Protein AF-A0A3B9IUZ6-F1 (afdb_monomer_lite)

Secondary structure (DSSP, 8-state):
-HHHHHHHHHHHHHHHHTT-----GGGEEEETTEEEE--GGGTTPPPP--TTTTTSSS--HHHHTS-S--EEEEGGGEEEE-SSS-PPPPP-EEEEEEEESTTSTT-EEEEEEEE---TT--EETTEE--SGGGHHHHHHHHHHHHHHHHHTHHHHTSTTSTT--TT-------S-HHHHHHHHHHH-

Structure (mmCIF, N/CA/C/O backbone):
data_AF-A0A3B9IUZ6-F1
#
_entry.id   AF-A0A3B9IUZ6-F1
#
loop_
_atom_site.group_PDB
_atom_site.id
_atom_site.type_symbol
_atom_site.label_atom_id
_atom_site.label_alt_id
_atom_site.label_comp_id
_atom_site.label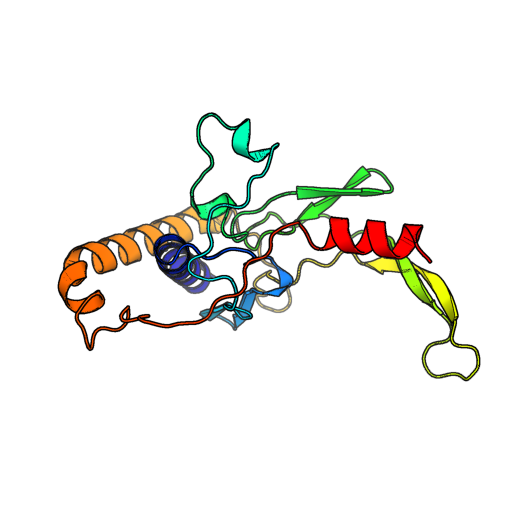_asym_id
_atom_site.label_entity_id
_atom_site.label_seq_id
_atom_site.pdbx_PDB_ins_code
_atom_site.Cartn_x
_atom_site.Cartn_y
_atom_site.Cartn_z
_atom_site.occupancy
_atom_site.B_iso_or_equiv
_atom_site.auth_seq_id
_atom_site.auth_comp_id
_atom_site.auth_asym_id
_atom_site.auth_atom_id
_atom_site.pdbx_PDB_model_num
ATOM 1 N N . MET A 1 1 ? -12.213 6.717 -11.821 1.00 88.44 1 MET A N 1
ATOM 2 C CA . MET A 1 1 ? -10.931 7.151 -11.228 1.00 88.44 1 MET A CA 1
ATOM 3 C C . MET A 1 1 ? -11.108 7.811 -9.876 1.00 88.44 1 MET A C 1
ATOM 5 O O . MET A 1 1 ? -10.533 7.305 -8.927 1.00 88.44 1 MET A O 1
ATOM 9 N N . GLU A 1 2 ? -11.932 8.850 -9.741 1.00 92.75 2 GLU A N 1
ATOM 10 C CA . GLU A 1 2 ? -12.200 9.483 -8.436 1.00 92.75 2 GLU A CA 1
ATOM 11 C C . GLU A 1 2 ? -12.615 8.481 -7.349 1.00 92.75 2 GLU A C 1
ATOM 13 O O . GLU A 1 2 ? -11.978 8.384 -6.306 1.00 92.75 2 GLU A O 1
ATOM 18 N N . ALA A 1 3 ? -13.618 7.642 -7.640 1.00 93.25 3 ALA A N 1
ATOM 19 C CA . ALA A 1 3 ? -14.094 6.622 -6.707 1.00 93.25 3 ALA A CA 1
ATOM 20 C C . ALA A 1 3 ? -13.014 5.598 -6.312 1.00 93.25 3 ALA A C 1
ATOM 22 O O . ALA A 1 3 ? -13.012 5.138 -5.174 1.00 93.25 3 ALA A O 1
ATOM 23 N N . PHE A 1 4 ? -12.105 5.251 -7.233 1.00 92.12 4 PHE A N 1
ATOM 24 C CA . PHE A 1 4 ? -10.977 4.362 -6.944 1.00 92.12 4 PHE A CA 1
ATOM 25 C C . PHE A 1 4 ? -10.039 5.006 -5.923 1.00 92.12 4 PHE A C 1
ATOM 27 O O . PHE A 1 4 ? -9.788 4.420 -4.877 1.00 92.12 4 PHE A O 1
ATOM 34 N N . HIS A 1 5 ? -9.592 6.237 -6.187 1.00 92.19 5 HIS A N 1
ATOM 35 C CA . HIS A 1 5 ? -8.658 6.951 -5.315 1.00 92.19 5 HIS A CA 1
ATOM 36 C C . HIS A 1 5 ? -9.274 7.285 -3.959 1.00 92.19 5 HIS A C 1
ATOM 38 O O . HIS A 1 5 ? -8.611 7.125 -2.941 1.00 92.19 5 HIS A O 1
ATOM 44 N N . ARG A 1 6 ? -10.565 7.632 -3.918 1.00 95.69 6 ARG A N 1
ATOM 45 C CA . ARG A 1 6 ? -11.288 7.824 -2.658 1.00 95.69 6 ARG A CA 1
ATOM 46 C C . ARG A 1 6 ? -11.374 6.542 -1.833 1.00 95.69 6 ARG A C 1
ATOM 48 O O . ARG A 1 6 ? -11.149 6.562 -0.629 1.00 95.69 6 ARG A O 1
ATOM 55 N N . ARG A 1 7 ? -11.650 5.397 -2.463 1.00 95.31 7 ARG A N 1
ATOM 56 C CA . ARG A 1 7 ? -11.618 4.100 -1.764 1.00 95.31 7 ARG A CA 1
ATOM 57 C C . ARG A 1 7 ? -10.207 3.708 -1.341 1.00 95.31 7 ARG A C 1
ATOM 59 O O . ARG A 1 7 ? -10.056 3.092 -0.296 1.00 95.31 7 ARG A O 1
ATOM 66 N N . LEU A 1 8 ? -9.195 4.079 -2.121 1.00 92.19 8 LEU A N 1
ATOM 67 C CA . LEU A 1 8 ? -7.795 3.806 -1.807 1.00 92.19 8 LEU A CA 1
ATOM 68 C C . LEU A 1 8 ? -7.333 4.635 -0.611 1.00 92.19 8 LEU A C 1
ATOM 70 O O . LEU A 1 8 ? -6.660 4.098 0.256 1.00 92.19 8 LEU A O 1
ATOM 74 N N . GLY A 1 9 ? -7.778 5.888 -0.507 1.00 93.31 9 GLY A N 1
ATOM 75 C CA . GLY A 1 9 ? -7.617 6.703 0.694 1.00 93.31 9 GLY A CA 1
ATOM 76 C C . GLY A 1 9 ? -8.239 6.056 1.928 1.00 93.31 9 GLY A C 1
ATOM 77 O O . GLY A 1 9 ? -7.582 5.916 2.955 1.00 93.31 9 GLY A O 1
ATOM 78 N N . GLY A 1 10 ? -9.479 5.574 1.811 1.00 95.44 10 GLY A N 1
ATOM 79 C CA . GLY A 1 10 ? -10.134 4.873 2.917 1.00 95.44 10 GLY A CA 1
ATOM 80 C C . GLY A 1 10 ? -9.434 3.566 3.308 1.00 95.44 10 GLY A C 1
ATOM 81 O O . GLY A 1 10 ? -9.316 3.252 4.488 1.00 95.44 10 GLY A O 1
ATOM 82 N N . LEU A 1 11 ? -8.914 2.820 2.330 1.00 93.81 11 LEU A N 1
ATOM 83 C CA . LEU A 1 11 ? -8.095 1.636 2.585 1.00 93.81 11 LEU A CA 1
ATOM 84 C C . LEU A 1 11 ? -6.761 2.003 3.251 1.00 93.81 11 LEU A C 1
ATOM 86 O O . LEU A 1 11 ? -6.340 1.311 4.171 1.00 93.81 11 LEU A O 1
ATOM 90 N N . ALA A 1 12 ? -6.130 3.103 2.833 1.00 91.81 12 ALA A N 1
ATOM 91 C CA . ALA A 1 12 ? -4.902 3.616 3.433 1.00 91.81 12 ALA A CA 1
ATOM 92 C C . ALA A 1 12 ? -5.092 3.922 4.923 1.00 91.81 12 ALA A C 1
ATOM 94 O O . ALA A 1 12 ? -4.273 3.499 5.726 1.00 91.81 12 ALA A O 1
ATOM 95 N N . ALA A 1 13 ? -6.201 4.570 5.287 1.00 93.00 13 ALA A N 1
ATOM 96 C CA . ALA A 1 13 ? -6.574 4.847 6.675 1.00 93.00 13 ALA A CA 1
ATOM 97 C C . ALA A 1 13 ? -6.686 3.565 7.524 1.00 93.00 13 ALA A C 1
ATOM 99 O O . ALA A 1 13 ? -6.177 3.494 8.640 1.00 93.00 1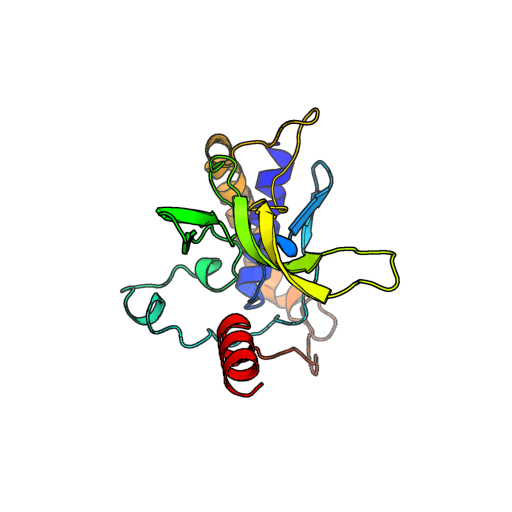3 ALA A O 1
ATOM 100 N N . VAL A 1 14 ? -7.315 2.516 6.982 1.00 92.88 14 VAL A N 1
ATOM 101 C CA . VAL A 1 14 ? -7.426 1.218 7.671 1.00 92.88 14 VAL A CA 1
ATOM 102 C C . VAL A 1 14 ? -6.060 0.543 7.815 1.00 92.88 14 VAL A C 1
ATOM 104 O O . VAL A 1 14 ? -5.745 0.025 8.882 1.00 92.88 14 VAL A O 1
ATOM 107 N N . LEU A 1 15 ? -5.240 0.544 6.763 1.00 91.44 15 LEU A N 1
ATOM 108 C CA . LEU A 1 15 ? -3.900 -0.051 6.793 1.00 91.44 15 LEU A CA 1
ATOM 109 C C . LEU A 1 15 ? -2.967 0.681 7.763 1.00 91.44 15 LEU A C 1
ATOM 111 O O . LEU A 1 15 ? -2.198 0.027 8.465 1.00 91.44 15 LEU A O 1
ATOM 115 N N . ASP A 1 16 ? -3.071 2.007 7.833 1.00 88.12 16 ASP A N 1
ATOM 116 C CA . ASP A 1 16 ? -2.351 2.840 8.797 1.00 88.12 16 ASP A CA 1
ATOM 117 C C . ASP A 1 16 ? -2.742 2.483 10.234 1.00 88.12 16 ASP A C 1
ATOM 119 O O . ASP A 1 16 ? -1.884 2.158 11.054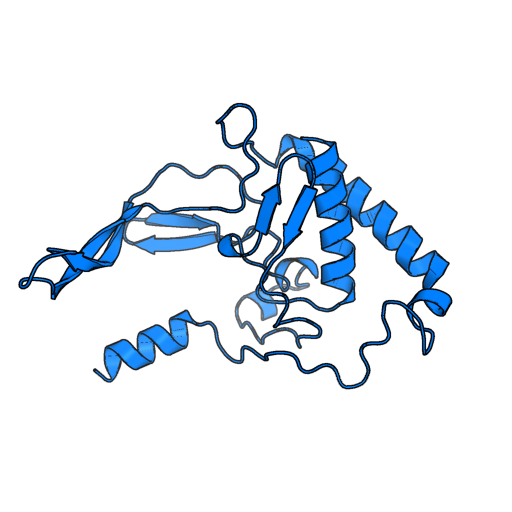 1.00 88.12 16 ASP A O 1
ATOM 123 N N . LEU A 1 17 ? -4.051 2.422 10.515 1.00 89.69 17 LEU A N 1
ATOM 124 C CA . LEU A 1 17 ? -4.579 2.026 11.823 1.00 89.69 17 LEU A CA 1
ATOM 125 C C . LEU A 1 17 ? -4.076 0.642 12.259 1.00 89.69 17 LEU A C 1
ATOM 127 O O . LEU A 1 17 ? -3.775 0.429 13.433 1.00 89.69 17 LEU A O 1
ATOM 131 N N . LEU A 1 18 ? -4.007 -0.306 11.323 1.00 90.25 18 LEU A N 1
ATOM 132 C CA . LEU A 1 18 ? -3.559 -1.673 11.584 1.00 90.25 18 LEU A CA 1
ATOM 133 C C . LEU A 1 18 ? -2.032 -1.815 11.617 1.00 90.25 18 LEU A C 1
ATOM 135 O O . LEU A 1 18 ? -1.547 -2.923 11.839 1.00 90.25 18 LEU A O 1
ATOM 139 N N . GLY A 1 19 ? -1.266 -0.744 11.387 1.00 87.81 19 GLY A N 1
ATOM 140 C CA . GLY A 1 19 ? 0.193 -0.810 11.313 1.00 87.81 19 GLY A CA 1
ATOM 141 C C . GLY A 1 19 ? 0.673 -1.775 10.227 1.00 87.81 19 GLY A C 1
ATOM 142 O O . GLY A 1 19 ? 1.564 -2.591 10.469 1.00 87.81 19 GLY A O 1
ATOM 143 N N . ALA A 1 20 ? 0.026 -1.753 9.060 1.00 89.00 20 ALA A N 1
ATOM 144 C CA . ALA A 1 20 ? 0.452 -2.541 7.913 1.00 89.00 20 ALA A CA 1
ATOM 145 C C . ALA A 1 20 ? 1.867 -2.140 7.489 1.00 89.00 20 ALA A C 1
ATOM 147 O O . ALA A 1 20 ? 2.201 -0.960 7.490 1.00 89.00 20 ALA A O 1
ATOM 148 N N . ASN A 1 21 ? 2.668 -3.113 7.070 1.00 86.12 21 ASN A N 1
ATOM 149 C CA . ASN A 1 21 ? 3.947 -2.907 6.398 1.00 86.12 21 ASN A CA 1
ATOM 150 C C . ASN A 1 21 ? 3.992 -3.766 5.126 1.00 86.12 21 ASN A C 1
ATOM 152 O O . ASN A 1 21 ? 3.195 -4.689 4.976 1.00 86.12 21 ASN A O 1
ATOM 156 N N . ASP A 1 22 ? 4.949 -3.493 4.239 1.00 85.06 22 ASP A N 1
ATOM 157 C CA . ASP A 1 22 ? 5.194 -4.289 3.020 1.00 85.06 22 ASP A CA 1
ATOM 158 C C . ASP A 1 22 ? 4.036 -4.274 1.992 1.00 85.06 22 ASP A C 1
ATOM 160 O O . ASP A 1 22 ? 3.894 -5.163 1.156 1.00 85.06 22 ASP A O 1
ATOM 164 N N . VAL A 1 23 ? 3.210 -3.220 1.999 1.00 86.75 23 VAL A N 1
ATOM 165 C CA . VAL A 1 23 ? 2.140 -2.982 1.012 1.00 86.75 23 VAL A CA 1
ATOM 166 C C . VAL A 1 23 ? 2.707 -2.230 -0.198 1.00 86.75 23 VAL A C 1
ATOM 168 O O . VAL A 1 23 ? 2.348 -1.088 -0.479 1.00 86.75 23 VAL A O 1
ATOM 171 N N . HIS A 1 24 ? 3.668 -2.849 -0.885 1.00 84.00 24 HIS A N 1
ATOM 172 C CA . HIS A 1 24 ? 4.321 -2.290 -2.074 1.00 84.00 24 HIS A CA 1
ATOM 173 C C . HIS A 1 24 ? 3.491 -2.493 -3.352 1.00 84.00 24 HIS A C 1
ATOM 175 O O . HIS A 1 24 ? 2.470 -3.181 -3.339 1.00 84.00 24 HIS A O 1
ATOM 181 N N . SER A 1 25 ? 3.934 -1.922 -4.476 1.00 81.62 25 SER A N 1
ATOM 182 C CA . SER A 1 25 ? 3.143 -1.884 -5.713 1.00 81.62 25 SER A CA 1
ATOM 183 C C . SER A 1 25 ? 2.688 -3.259 -6.227 1.00 81.62 25 SER A C 1
ATOM 185 O O . SER A 1 25 ? 1.564 -3.394 -6.705 1.00 81.62 25 SER A O 1
ATOM 187 N N . ASP A 1 26 ? 3.488 -4.307 -6.041 1.00 83.06 26 ASP A N 1
ATOM 188 C CA . ASP A 1 26 ? 3.109 -5.676 -6.436 1.00 83.06 26 ASP A CA 1
ATOM 189 C C . ASP A 1 26 ? 1.912 -6.244 -5.630 1.00 83.06 26 ASP A C 1
ATOM 191 O O . ASP A 1 26 ? 1.261 -7.188 -6.077 1.00 83.06 26 ASP A O 1
ATOM 195 N N . ASN A 1 27 ? 1.574 -5.636 -4.485 1.00 88.94 27 ASN A N 1
ATOM 196 C CA . ASN A 1 27 ? 0.521 -6.082 -3.569 1.00 88.94 27 ASN A CA 1
ATOM 197 C C . ASN A 1 27 ? -0.791 -5.289 -3.707 1.00 88.94 27 ASN A C 1
ATOM 199 O O . ASN A 1 27 ? -1.765 -5.604 -3.022 1.00 88.94 27 ASN A O 1
ATOM 203 N N . LEU A 1 28 ? -0.863 -4.288 -4.594 1.00 88.00 28 LEU A N 1
ATOM 204 C CA . LEU A 1 28 ? -2.097 -3.552 -4.881 1.00 88.00 28 LEU A CA 1
ATOM 205 C C . LEU A 1 28 ? -2.648 -3.924 -6.259 1.00 88.00 28 LEU A C 1
ATOM 207 O O . LEU A 1 28 ? -2.032 -3.678 -7.290 1.00 88.00 28 LEU A O 1
ATOM 211 N N . ILE A 1 29 ? -3.878 -4.426 -6.278 1.00 87.62 29 ILE A N 1
ATOM 212 C CA . ILE A 1 29 ? -4.636 -4.712 -7.492 1.00 87.62 29 ILE A CA 1
ATOM 213 C C . ILE A 1 29 ? -5.644 -3.588 -7.724 1.00 87.62 29 ILE A C 1
ATOM 215 O O . ILE A 1 29 ? -6.549 -3.347 -6.917 1.00 87.62 29 ILE A O 1
ATOM 219 N N . ALA A 1 30 ? -5.536 -2.932 -8.877 1.00 86.69 30 ALA A N 1
ATOM 220 C CA . ALA A 1 30 ? -6.513 -1.949 -9.317 1.00 86.69 30 ALA A CA 1
ATOM 221 C C . ALA A 1 30 ? -7.717 -2.610 -10.021 1.00 86.69 30 ALA A C 1
ATOM 223 O O . ALA A 1 30 ? -7.789 -2.680 -11.248 1.00 86.69 30 ALA A O 1
ATOM 224 N N . ALA A 1 31 ? -8.695 -3.095 -9.246 1.00 87.00 31 ALA A N 1
ATOM 225 C CA . ALA A 1 31 ? -9.890 -3.772 -9.758 1.00 87.00 31 ALA A CA 1
ATOM 226 C C . ALA A 1 31 ? -11.024 -2.777 -10.080 1.00 87.00 31 ALA A C 1
ATOM 228 O O . ALA A 1 31 ? -12.013 -2.629 -9.352 1.00 87.00 31 ALA A O 1
ATOM 229 N N . GLY A 1 32 ? -10.880 -2.057 -11.195 1.00 86.00 32 GLY A N 1
ATOM 230 C CA . GLY A 1 32 ? -11.837 -1.037 -11.619 1.00 86.00 32 GLY A CA 1
ATOM 231 C C . GLY A 1 32 ? -11.918 0.100 -10.600 1.00 86.00 32 GLY A C 1
ATOM 232 O O . GLY A 1 32 ? -10.949 0.814 -10.371 1.00 86.00 32 GLY A O 1
ATOM 233 N N . ALA A 1 33 ? -13.080 0.286 -9.972 1.00 88.62 33 ALA A N 1
ATOM 234 C CA . ALA A 1 33 ? -13.234 1.291 -8.922 1.00 88.62 33 ALA A CA 1
ATOM 235 C C . ALA A 1 33 ? -12.863 0.777 -7.517 1.00 88.62 33 ALA A C 1
ATOM 237 O O . ALA A 1 33 ? -13.020 1.534 -6.563 1.00 88.62 33 ALA A O 1
ATOM 238 N N . ALA A 1 34 ? -12.448 -0.481 -7.355 1.00 89.88 34 ALA A N 1
ATOM 239 C CA . ALA A 1 34 ? -12.105 -1.077 -6.066 1.00 89.88 34 ALA A CA 1
ATOM 240 C C . ALA A 1 34 ? -10.588 -1.340 -5.977 1.00 89.88 34 ALA A C 1
ATOM 242 O O . ALA A 1 34 ? -10.080 -2.178 -6.721 1.00 89.88 34 ALA A O 1
ATOM 243 N N . PRO A 1 35 ? -9.850 -0.646 -5.095 1.00 90.81 35 PRO A N 1
ATOM 244 C CA . PRO A 1 35 ? -8.492 -1.043 -4.747 1.00 90.81 35 PRO A CA 1
ATOM 245 C C . PRO A 1 35 ? -8.535 -2.292 -3.868 1.00 90.81 35 PRO A C 1
ATOM 247 O O . PRO A 1 35 ? -9.286 -2.340 -2.893 1.00 90.81 35 PRO A O 1
ATOM 250 N N . VAL A 1 36 ? -7.737 -3.296 -4.215 1.00 91.19 36 VAL A N 1
ATOM 251 C CA . VAL A 1 36 ? -7.637 -4.547 -3.460 1.00 91.19 36 VAL A CA 1
ATOM 252 C C . VAL A 1 36 ? -6.183 -4.762 -3.084 1.00 91.19 36 VAL A C 1
ATOM 254 O O . VAL A 1 36 ? -5.348 -4.944 -3.964 1.00 91.19 36 VAL A O 1
ATOM 257 N N . VAL A 1 37 ? -5.887 -4.744 -1.787 1.00 91.06 37 VAL A N 1
ATOM 258 C CA . VAL A 1 37 ? -4.566 -5.123 -1.283 1.00 91.06 37 VAL A CA 1
ATOM 259 C C . VAL A 1 37 ? -4.555 -6.616 -0.991 1.00 91.06 37 VAL A C 1
ATOM 261 O O . VAL A 1 37 ? -5.468 -7.141 -0.350 1.00 91.06 37 VAL A O 1
ATOM 264 N N . VAL A 1 38 ? -3.528 -7.288 -1.492 1.00 91.81 38 VAL A N 1
ATOM 265 C CA . VAL A 1 38 ? -3.223 -8.690 -1.206 1.00 91.81 38 VAL A CA 1
ATOM 266 C C . VAL A 1 38 ? -2.009 -8.774 -0.283 1.00 91.81 38 VAL A C 1
ATOM 268 O O . VAL A 1 38 ? -1.371 -7.766 -0.001 1.00 91.81 38 VAL A O 1
ATOM 271 N N . ASP A 1 39 ? -1.710 -9.978 0.200 1.00 91.88 39 ASP A N 1
ATOM 272 C CA . ASP A 1 39 ? -0.527 -10.242 1.028 1.00 91.88 39 ASP A CA 1
ATOM 273 C C . ASP A 1 39 ? -0.477 -9.427 2.341 1.00 91.88 39 ASP A C 1
ATOM 275 O O . ASP A 1 39 ? 0.512 -8.802 2.712 1.00 91.88 39 ASP A O 1
ATOM 279 N N . LEU A 1 40 ? -1.592 -9.439 3.081 1.00 92.06 40 LEU A N 1
ATOM 280 C CA . LEU A 1 40 ? -1.751 -8.758 4.376 1.00 92.06 40 LEU A CA 1
ATOM 281 C C . LEU A 1 40 ? -1.104 -9.521 5.548 1.00 92.06 40 LEU A C 1
ATOM 283 O O . LEU A 1 40 ? -1.567 -9.450 6.686 1.00 92.06 40 LEU A O 1
ATOM 287 N N . GLU A 1 41 ? -0.048 -10.290 5.295 1.00 92.38 41 GLU A N 1
ATOM 288 C CA . GLU A 1 41 ? 0.627 -11.056 6.347 1.00 92.38 41 GLU A CA 1
ATOM 289 C C . GLU A 1 41 ? 1.486 -10.173 7.265 1.00 92.38 41 GLU A C 1
ATOM 291 O O . GLU A 1 41 ? 1.762 -10.564 8.397 1.00 92.38 41 GLU A O 1
ATOM 296 N N . CYS A 1 42 ? 1.835 -8.962 6.825 1.00 91.06 42 CYS A N 1
ATOM 297 C CA . CYS A 1 42 ? 2.651 -7.983 7.552 1.00 91.06 42 CYS A CA 1
ATOM 298 C C . CYS A 1 42 ? 1.823 -6.904 8.294 1.00 91.06 42 CYS A C 1
ATOM 300 O O . CYS A 1 42 ? 2.283 -5.772 8.461 1.00 91.06 42 CYS A O 1
ATOM 302 N N . LEU A 1 43 ? 0.599 -7.228 8.732 1.00 91.38 43 LEU A N 1
ATOM 303 C CA . LEU A 1 43 ? -0.207 -6.373 9.621 1.00 91.38 43 LEU A CA 1
ATOM 304 C C . LEU A 1 43 ? 0.343 -6.344 11.057 1.00 91.38 43 LEU A C 1
ATOM 306 O O . LEU A 1 43 ? 1.068 -7.248 11.475 1.00 91.38 43 LEU A O 1
ATOM 310 N N . PHE A 1 44 ? -0.024 -5.309 11.821 1.00 88.25 44 PHE A N 1
ATOM 311 C CA . PHE A 1 44 ? 0.433 -5.059 13.199 1.00 88.25 44 PHE A CA 1
ATOM 312 C C . PHE A 1 44 ? 1.956 -5.025 13.327 1.00 88.25 44 PHE A C 1
ATOM 314 O O . PHE A 1 44 ? 2.529 -5.367 14.367 1.00 88.25 44 PHE A O 1
ATOM 321 N N . GLY A 1 45 ? 2.627 -4.655 12.240 1.00 76.62 45 GLY A N 1
ATOM 322 C CA . GLY A 1 45 ? 4.066 -4.659 12.184 1.00 76.62 45 GLY A CA 1
ATOM 323 C C . GLY A 1 45 ? 4.631 -3.523 13.024 1.00 76.62 45 GLY A C 1
ATOM 324 O O . GLY A 1 45 ? 4.142 -2.395 13.020 1.00 76.62 45 GLY A O 1
ATOM 325 N N . LEU A 1 46 ? 5.718 -3.814 13.732 1.00 67.00 46 LEU A N 1
ATOM 326 C CA . LEU A 1 46 ? 6.545 -2.759 14.299 1.00 67.00 46 LEU A CA 1
ATOM 327 C C . LEU A 1 46 ? 7.160 -1.954 13.146 1.00 67.00 46 LEU A C 1
ATOM 329 O O . LEU A 1 46 ? 7.538 -2.567 12.141 1.00 67.00 46 LEU A O 1
ATOM 333 N N . PRO A 1 47 ? 7.307 -0.625 13.275 1.00 62.16 47 PRO A N 1
ATOM 334 C CA . PRO A 1 47 ? 8.050 0.160 12.301 1.00 62.16 47 PRO A CA 1
ATOM 335 C C . PRO A 1 47 ? 9.421 -0.486 12.092 1.00 62.16 47 PRO A C 1
ATOM 337 O O . PRO A 1 47 ? 10.181 -0.669 13.048 1.00 62.16 47 PRO A O 1
ATOM 340 N N . ALA A 1 48 ? 9.722 -0.894 10.859 1.00 57.69 48 ALA A N 1
ATOM 341 C CA . ALA A 1 48 ? 11.037 -1.429 10.549 1.00 57.69 48 ALA A CA 1
ATOM 342 C C . ALA A 1 48 ? 12.071 -0.328 10.814 1.00 57.69 48 ALA A C 1
ATOM 344 O O . ALA A 1 48 ? 11.935 0.782 10.296 1.00 57.69 48 ALA A O 1
ATOM 345 N N . ALA A 1 49 ? 13.102 -0.628 11.609 1.00 55.34 49 ALA A N 1
ATOM 346 C CA . ALA A 1 49 ? 14.213 0.293 11.812 1.00 55.34 49 ALA A CA 1
ATOM 347 C C . ALA A 1 49 ? 14.861 0.569 10.449 1.00 55.34 49 ALA A C 1
ATOM 349 O O . ALA A 1 49 ? 15.508 -0.300 9.858 1.00 55.34 49 ALA A O 1
ATOM 350 N N . SER A 1 50 ? 14.642 1.768 9.923 1.00 59.84 50 SER A N 1
ATOM 351 C CA . SER A 1 50 ? 15.179 2.193 8.642 1.00 59.84 50 SER A CA 1
ATOM 352 C C . SER A 1 50 ? 16.071 3.388 8.912 1.00 59.84 50 SER A C 1
ATOM 354 O O . SER A 1 50 ? 15.559 4.488 9.088 1.00 59.84 50 SER A O 1
ATOM 356 N N . PRO A 1 51 ? 17.405 3.234 8.846 1.00 59.25 51 PRO A N 1
ATOM 357 C CA . PRO A 1 51 ? 18.330 4.345 9.059 1.00 59.25 51 PRO A CA 1
ATOM 358 C C . PRO A 1 51 ? 18.103 5.536 8.115 1.00 59.25 51 PRO A C 1
ATOM 360 O O . PRO A 1 51 ? 18.648 6.612 8.343 1.00 59.25 51 PRO A O 1
ATOM 363 N N . ALA A 1 52 ? 17.368 5.336 7.014 1.00 60.09 52 ALA A N 1
ATOM 364 C CA . ALA A 1 52 ? 16.948 6.393 6.103 1.00 60.09 52 ALA A CA 1
ATOM 365 C C . ALA A 1 52 ? 15.681 7.119 6.588 1.00 60.09 52 ALA A C 1
ATOM 367 O O . ALA A 1 52 ? 15.627 8.341 6.482 1.00 60.09 52 ALA A O 1
ATOM 368 N N . LEU A 1 53 ? 14.699 6.395 7.137 1.00 61.72 53 LEU A N 1
ATOM 369 C CA . LEU A 1 53 ? 13.487 6.983 7.721 1.00 61.72 53 LEU A CA 1
ATOM 370 C C . LEU A 1 53 ? 13.766 7.594 9.103 1.00 61.72 53 LEU A C 1
ATOM 372 O O . LEU A 1 53 ? 13.248 8.659 9.406 1.00 61.72 53 LEU A O 1
ATOM 376 N N . ASP A 1 54 ? 14.690 7.020 9.877 1.00 62.75 54 ASP A N 1
ATOM 377 C CA . ASP A 1 54 ? 15.157 7.547 11.170 1.00 62.75 54 ASP A CA 1
ATOM 378 C C . ASP A 1 54 ? 15.825 8.932 11.046 1.00 62.75 54 ASP A C 1
ATOM 380 O O . ASP A 1 54 ? 16.017 9.634 12.036 1.00 62.75 54 ASP A O 1
ATOM 384 N N . ARG A 1 55 ? 16.216 9.327 9.825 1.00 61.50 55 ARG A N 1
ATOM 385 C CA . ARG A 1 55 ? 16.757 10.662 9.513 1.00 61.50 55 ARG A CA 1
ATOM 386 C C . ARG A 1 55 ? 15.675 11.696 9.213 1.00 61.50 55 ARG A C 1
ATOM 388 O O . ARG A 1 55 ? 16.004 12.875 9.100 1.00 61.50 55 ARG A O 1
ATOM 395 N N . LEU A 1 56 ? 14.427 11.274 9.031 1.00 60.34 56 LEU A N 1
ATOM 396 C CA . LEU A 1 56 ? 13.299 12.183 8.881 1.00 60.34 56 LEU A CA 1
ATOM 397 C C . LEU A 1 56 ? 12.901 12.682 10.272 1.00 60.34 56 LEU A C 1
ATOM 399 O O . LEU A 1 56 ? 12.676 11.880 11.174 1.00 60.34 56 LEU A O 1
ATOM 403 N N . GLU A 1 57 ? 12.778 14.002 10.438 1.00 55.22 57 GLU A N 1
ATOM 404 C CA . GLU A 1 57 ? 12.303 14.614 11.695 1.00 55.22 57 GLU A CA 1
ATOM 405 C C . GLU A 1 57 ? 10.924 14.072 12.111 1.00 55.22 57 GLU A C 1
ATOM 407 O O . GLU A 1 57 ? 10.631 13.945 13.298 1.00 55.22 57 GLU A O 1
ATOM 412 N N . ALA A 1 58 ? 10.108 13.696 11.124 1.00 59.69 58 ALA A N 1
ATOM 413 C CA . ALA A 1 58 ? 8.925 12.867 11.274 1.00 59.69 58 ALA A CA 1
ATOM 414 C C . ALA A 1 58 ? 8.804 11.973 10.035 1.00 59.69 58 ALA A C 1
ATOM 416 O O . ALA A 1 58 ? 8.810 12.478 8.912 1.00 59.69 58 ALA A O 1
ATOM 417 N N . THR A 1 59 ? 8.691 10.658 10.219 1.00 61.28 59 THR A N 1
ATOM 418 C CA . THR A 1 59 ? 8.329 9.752 9.122 1.00 61.28 59 THR A CA 1
ATOM 419 C C . THR A 1 59 ? 6.808 9.784 8.952 1.00 61.28 59 THR A C 1
ATOM 421 O O . THR A 1 59 ? 6.110 9.436 9.905 1.00 61.28 59 THR A O 1
ATOM 424 N N . PRO A 1 60 ? 6.264 10.204 7.793 1.00 65.69 60 PRO A N 1
ATOM 425 C CA . PRO A 1 60 ? 4.842 10.053 7.500 1.00 65.69 60 PRO A CA 1
ATOM 426 C C . PRO A 1 60 ? 4.358 8.624 7.772 1.00 65.69 60 PRO A C 1
ATOM 428 O O . PRO A 1 60 ? 4.971 7.676 7.286 1.00 65.69 60 PRO A O 1
ATOM 431 N N . ALA A 1 61 ? 3.255 8.471 8.507 1.00 61.66 61 ALA A N 1
ATOM 432 C CA . ALA A 1 61 ? 2.741 7.165 8.941 1.00 61.66 61 ALA A CA 1
ATOM 433 C C . ALA A 1 61 ? 2.480 6.202 7.759 1.00 61.66 61 ALA A C 1
ATOM 435 O O . ALA A 1 61 ? 2.840 5.030 7.793 1.00 61.66 61 ALA A O 1
ATOM 436 N N . LEU A 1 62 ? 2.030 6.740 6.620 1.00 71.75 62 LEU A N 1
ATOM 437 C CA . LEU A 1 62 ? 1.804 5.967 5.396 1.00 71.75 62 LEU A CA 1
ATOM 438 C C . LEU A 1 62 ? 3.075 5.635 4.586 1.00 71.75 62 LEU A C 1
ATOM 440 O O . LEU A 1 62 ? 2.987 4.892 3.610 1.00 71.75 62 LEU A O 1
ATOM 444 N N . LEU A 1 63 ? 4.254 6.172 4.928 1.00 72.12 63 LEU A N 1
ATOM 445 C CA . LEU A 1 63 ? 5.499 5.759 4.261 1.00 72.12 63 LEU A CA 1
ATOM 446 C C . LEU A 1 63 ? 5.962 4.388 4.745 1.00 72.12 63 LEU A C 1
ATOM 448 O O . LEU A 1 63 ? 6.513 3.626 3.955 1.00 72.12 63 LEU A O 1
ATOM 452 N N . THR A 1 64 ? 5.737 4.058 6.020 1.00 71.81 64 THR A N 1
ATOM 453 C CA . THR A 1 64 ? 6.135 2.754 6.568 1.00 71.81 64 THR A CA 1
ATOM 454 C C . THR A 1 64 ? 5.261 1.621 6.043 1.00 71.81 64 THR A C 1
ATOM 456 O O . THR A 1 64 ? 5.748 0.503 5.901 1.00 71.81 64 THR A O 1
ATOM 459 N N . THR A 1 65 ? 4.021 1.923 5.636 1.00 77.19 65 THR A N 1
ATOM 460 C CA . THR A 1 65 ? 3.117 0.926 5.049 1.00 77.19 65 THR A CA 1
ATOM 461 C C . THR A 1 65 ? 3.578 0.415 3.687 1.00 77.19 65 THR A C 1
ATOM 463 O O . THR A 1 65 ? 3.212 -0.690 3.304 1.00 77.19 65 THR A O 1
ATOM 466 N N . GLY A 1 66 ? 4.399 1.182 2.959 1.00 79.31 66 GLY A N 1
ATOM 467 C CA . GLY A 1 66 ? 4.768 0.905 1.566 1.00 79.31 66 GLY A CA 1
ATOM 468 C C . GLY A 1 66 ? 3.754 1.426 0.540 1.00 79.31 66 GLY A C 1
ATOM 469 O O . GLY A 1 66 ? 4.015 1.368 -0.661 1.00 79.31 66 GLY A O 1
ATOM 470 N N . LEU A 1 67 ? 2.629 1.992 0.992 1.00 81.44 67 LEU A N 1
ATOM 471 C CA . LEU A 1 67 ? 1.568 2.482 0.114 1.00 81.44 67 LEU A CA 1
ATOM 472 C C . LEU A 1 67 ? 1.961 3.783 -0.604 1.00 81.44 67 LEU A C 1
ATOM 474 O O . LEU A 1 67 ? 1.668 3.964 -1.787 1.00 81.44 67 LEU A O 1
ATOM 478 N N . LEU A 1 68 ? 2.619 4.704 0.104 1.00 83.56 68 LEU A N 1
ATOM 479 C CA . LEU A 1 68 ? 3.112 5.946 -0.491 1.00 83.56 68 LEU A CA 1
ATOM 480 C C . LEU A 1 68 ? 4.282 5.683 -1.448 1.00 83.56 68 LEU A C 1
ATOM 482 O O . LEU A 1 68 ? 5.051 4.747 -1.236 1.00 83.56 68 LEU A O 1
ATOM 486 N N . PRO A 1 69 ? 4.450 6.511 -2.494 1.00 80.31 69 PRO A N 1
ATOM 487 C CA . PRO A 1 69 ? 5.516 6.315 -3.463 1.00 80.31 69 PRO A CA 1
ATOM 488 C C . PRO A 1 69 ? 6.877 6.497 -2.799 1.00 80.31 69 PRO A C 1
ATOM 490 O O . PRO A 1 69 ? 7.138 7.501 -2.133 1.00 80.31 69 PRO A O 1
ATOM 493 N N . PHE A 1 70 ? 7.781 5.559 -3.052 1.00 80.06 70 PHE A N 1
ATOM 494 C CA . PHE A 1 70 ? 9.192 5.711 -2.728 1.00 80.06 70 PHE A CA 1
ATOM 495 C C . PHE A 1 70 ? 10.032 5.170 -3.878 1.00 80.06 70 PHE A C 1
ATOM 497 O O . PHE A 1 70 ? 9.767 4.101 -4.436 1.00 80.06 70 PHE A O 1
ATOM 504 N N . LEU A 1 71 ? 11.032 5.959 -4.268 1.00 82.50 71 LEU A N 1
ATOM 505 C CA . LEU A 1 71 ? 11.867 5.662 -5.420 1.00 82.50 71 LEU A CA 1
ATOM 506 C C . LEU A 1 71 ? 13.126 4.924 -4.983 1.00 82.50 71 LEU A C 1
ATOM 508 O O . LEU A 1 71 ? 13.880 5.403 -4.134 1.00 82.50 71 LEU A O 1
ATOM 512 N N . VAL A 1 72 ? 13.381 3.784 -5.615 1.00 81.25 72 VAL A N 1
ATOM 513 C CA . VAL A 1 72 ? 14.630 3.037 -5.468 1.00 81.25 72 VAL A CA 1
ATOM 514 C C . VAL A 1 72 ? 15.496 3.220 -6.716 1.00 81.25 72 VAL A C 1
ATOM 516 O O . VAL A 1 72 ? 14.992 3.112 -7.840 1.00 81.25 72 VAL A O 1
ATOM 519 N N . PRO A 1 73 ? 16.795 3.521 -6.554 1.00 85.56 73 PRO A N 1
ATOM 520 C CA . PRO A 1 73 ? 17.694 3.670 -7.686 1.00 85.56 73 PRO A CA 1
ATOM 521 C C . PRO A 1 73 ? 18.038 2.300 -8.280 1.00 85.56 73 PRO A C 1
ATOM 523 O O . PRO A 1 73 ? 18.346 1.348 -7.561 1.00 85.56 73 PRO A O 1
ATOM 526 N N . LEU A 1 74 ? 18.047 2.231 -9.607 1.00 83.88 74 LEU A N 1
ATOM 527 C CA . LEU A 1 74 ? 18.476 1.089 -10.407 1.00 83.88 74 LEU A CA 1
ATOM 528 C C . LEU A 1 74 ? 19.732 1.448 -11.233 1.00 83.88 74 LEU A C 1
ATOM 530 O O . LEU A 1 74 ? 20.063 2.629 -11.394 1.00 83.88 74 LEU A O 1
ATOM 534 N N . PRO A 1 75 ? 20.472 0.451 -11.765 1.00 82.94 75 PRO A N 1
ATOM 535 C CA . PRO A 1 75 ? 21.611 0.705 -12.645 1.00 82.94 75 PRO A CA 1
ATOM 536 C C . PRO A 1 75 ? 21.253 1.609 -13.832 1.00 82.94 75 PRO A C 1
ATOM 538 O O . PRO A 1 75 ? 20.146 1.553 -14.358 1.00 82.94 75 PRO A O 1
ATOM 541 N N . GLY A 1 76 ? 22.209 2.430 -14.277 1.00 83.06 76 GLY A N 1
ATOM 542 C CA . GLY A 1 76 ? 22.016 3.309 -15.437 1.00 83.06 76 GLY A CA 1
ATOM 543 C C . GLY A 1 76 ? 21.253 4.608 -15.150 1.00 83.06 76 GLY A C 1
ATOM 544 O O . GLY A 1 76 ? 20.817 5.260 -16.091 1.00 83.06 76 GLY A O 1
ATOM 545 N N . GLY A 1 77 ? 21.098 4.999 -13.878 1.00 84.56 77 GLY A N 1
ATOM 546 C CA . GLY A 1 77 ? 20.407 6.242 -13.496 1.00 84.56 77 GLY A CA 1
ATOM 547 C C . GLY A 1 77 ? 18.880 6.148 -13.565 1.00 84.56 77 GLY A C 1
ATOM 548 O O . GLY A 1 77 ? 18.197 7.169 -13.540 1.00 84.56 77 GLY A O 1
ATOM 549 N N . ILE A 1 78 ? 18.357 4.926 -13.662 1.00 87.12 78 ILE A N 1
ATOM 550 C CA . ILE A 1 78 ? 16.928 4.628 -13.695 1.00 87.12 78 ILE A CA 1
ATOM 551 C C . ILE A 1 78 ? 16.392 4.616 -12.261 1.00 87.12 78 ILE A C 1
ATOM 553 O O . ILE A 1 78 ? 17.078 4.187 -11.334 1.00 87.12 78 ILE A O 1
ATOM 557 N N . TRP A 1 79 ? 15.151 5.055 -12.083 1.00 85.25 79 TRP A N 1
ATOM 558 C CA . TRP A 1 79 ? 14.433 4.976 -10.814 1.00 85.25 79 TRP A CA 1
ATOM 559 C C . TRP A 1 79 ? 13.223 4.066 -10.973 1.00 85.25 79 TRP A C 1
ATOM 561 O O . TRP A 1 79 ? 12.534 4.131 -11.990 1.00 85.25 79 TRP A O 1
ATOM 571 N N . ARG A 1 80 ? 12.961 3.234 -9.966 1.00 83.81 80 ARG A N 1
ATOM 572 C CA . ARG A 1 80 ? 11.729 2.448 -9.859 1.00 83.81 80 ARG A CA 1
ATOM 573 C C . ARG A 1 80 ? 10.907 2.980 -8.700 1.00 83.81 80 ARG A C 1
ATOM 575 O O . ARG A 1 80 ? 11.446 3.185 -7.615 1.00 83.81 80 ARG A O 1
ATOM 582 N N . ASN A 1 81 ? 9.617 3.181 -8.928 1.00 83.38 81 ASN A N 1
ATOM 583 C CA . ASN A 1 81 ? 8.661 3.364 -7.849 1.00 83.38 81 ASN A CA 1
ATOM 584 C C . ASN A 1 81 ? 8.310 1.988 -7.269 1.00 83.38 81 ASN A C 1
ATOM 586 O O . ASN A 1 81 ? 7.931 1.089 -8.014 1.00 83.38 81 ASN A O 1
ATOM 590 N N . MET A 1 82 ? 8.486 1.823 -5.962 1.00 80.62 82 MET A N 1
ATOM 591 C CA . MET A 1 82 ? 8.103 0.602 -5.242 1.00 80.62 82 MET A CA 1
ATOM 592 C C . MET A 1 82 ? 6.802 0.778 -4.453 1.00 80.62 82 MET A C 1
ATOM 594 O O . MET A 1 82 ? 6.266 -0.200 -3.941 1.00 80.62 82 MET A O 1
ATOM 598 N N . GLY A 1 83 ? 6.305 2.009 -4.329 1.00 81.62 83 GLY A N 1
ATOM 599 C CA . GLY A 1 83 ? 5.065 2.293 -3.621 1.00 81.62 83 GLY A CA 1
ATOM 600 C C . GLY A 1 83 ? 3.847 2.259 -4.533 1.00 81.62 83 GLY A C 1
ATOM 601 O O . GLY A 1 83 ? 3.961 2.341 -5.753 1.00 81.62 83 GLY A O 1
ATOM 602 N N . CYS A 1 84 ? 2.663 2.204 -3.934 1.00 76.44 84 CYS A N 1
ATOM 603 C CA . CYS A 1 84 ? 1.400 2.041 -4.654 1.00 76.44 84 CYS A CA 1
ATOM 604 C C . CYS A 1 84 ? 0.897 3.303 -5.391 1.00 76.44 84 CYS A C 1
ATOM 606 O O . CYS A 1 84 ? -0.027 3.226 -6.202 1.00 76.44 84 CYS A O 1
ATOM 608 N N . LEU A 1 85 ? 1.450 4.477 -5.073 1.00 75.81 85 LEU A N 1
ATOM 609 C CA . LEU A 1 85 ? 0.866 5.784 -5.399 1.00 75.81 85 LEU A CA 1
ATOM 610 C C . LEU A 1 85 ? 1.893 6.744 -6.014 1.00 75.81 85 LEU A C 1
ATOM 612 O O . LEU A 1 85 ? 2.238 7.744 -5.400 1.00 75.81 85 LEU A O 1
ATOM 616 N N . GLY A 1 86 ? 2.414 6.464 -7.208 1.00 74.62 86 GLY A N 1
ATOM 617 C CA . GLY A 1 86 ? 3.465 7.282 -7.831 1.00 74.62 86 GLY A CA 1
ATOM 618 C C . GLY A 1 86 ? 3.077 7.937 -9.158 1.00 74.62 86 GLY A C 1
ATOM 619 O O . GLY A 1 86 ? 2.112 7.516 -9.798 1.00 74.62 86 GLY A O 1
ATOM 620 N N . PRO A 1 87 ? 3.846 8.949 -9.606 1.00 73.88 87 PRO A N 1
ATOM 621 C CA . PRO A 1 87 ? 3.751 9.434 -10.977 1.00 73.88 87 PRO A CA 1
ATOM 622 C C . PRO A 1 87 ? 4.182 8.338 -11.961 1.00 73.88 87 PRO A C 1
ATOM 624 O O . PRO A 1 87 ? 4.995 7.469 -11.632 1.00 73.88 87 PRO A O 1
ATOM 627 N N . VAL A 1 88 ? 3.691 8.415 -13.198 1.00 77.38 88 VAL A N 1
ATOM 628 C CA . VAL A 1 88 ? 4.131 7.514 -14.271 1.00 77.38 88 VAL A CA 1
ATOM 629 C C . VAL A 1 88 ? 5.600 7.796 -14.590 1.00 77.38 88 VAL A C 1
ATOM 631 O O . VAL A 1 88 ? 5.962 8.888 -15.033 1.00 77.38 88 VAL A O 1
ATOM 634 N N . LEU A 1 89 ? 6.457 6.802 -14.356 1.00 80.69 89 LEU A N 1
ATOM 635 C CA . LEU A 1 89 ? 7.872 6.859 -14.720 1.00 80.69 89 LEU A CA 1
ATOM 636 C C . LEU A 1 89 ? 8.078 6.347 -16.155 1.00 80.69 89 LEU A C 1
ATOM 638 O O . LEU A 1 89 ? 7.337 5.464 -16.594 1.00 80.69 89 LEU A O 1
ATOM 642 N N . PRO A 1 90 ? 9.083 6.857 -16.894 1.00 82.25 90 PRO A N 1
ATOM 643 C CA . PRO A 1 90 ? 9.393 6.362 -18.230 1.00 82.25 90 PRO A CA 1
ATOM 644 C C . PRO A 1 90 ? 9.664 4.856 -18.233 1.00 82.25 90 PRO A C 1
ATOM 646 O O . PRO A 1 90 ? 10.363 4.346 -17.355 1.00 82.25 90 PRO A O 1
ATOM 649 N N . ALA A 1 91 ? 9.161 4.165 -19.259 1.00 83.69 91 ALA A N 1
ATOM 650 C CA . ALA A 1 91 ? 9.472 2.759 -19.473 1.00 83.69 91 ALA A CA 1
ATOM 651 C C . ALA A 1 91 ? 10.992 2.563 -19.550 1.00 83.69 91 ALA A C 1
ATOM 653 O O . ALA A 1 91 ? 11.697 3.280 -20.265 1.00 83.69 91 ALA A O 1
ATOM 654 N N . ALA A 1 92 ? 11.487 1.580 -18.807 1.00 86.69 92 ALA A N 1
ATOM 655 C CA . ALA A 1 92 ? 12.905 1.296 -18.707 1.00 86.69 92 ALA A CA 1
ATOM 656 C C . ALA A 1 92 ? 13.143 -0.212 -18.664 1.00 86.69 92 ALA A C 1
ATOM 658 O O . ALA A 1 92 ? 12.288 -0.980 -18.225 1.00 86.69 92 ALA A O 1
ATOM 659 N N . THR A 1 93 ? 14.332 -0.624 -19.089 1.00 89.50 93 THR A N 1
ATOM 660 C CA . THR A 1 93 ? 14.795 -2.007 -18.995 1.00 89.50 93 THR A CA 1
ATOM 661 C C . THR A 1 93 ? 16.125 -2.006 -18.261 1.00 89.50 93 THR A C 1
ATOM 663 O O . THR A 1 93 ? 17.012 -1.216 -18.589 1.00 89.50 93 THR A O 1
ATOM 666 N N . VAL A 1 94 ? 16.280 -2.886 -17.277 1.00 89.38 94 VAL A N 1
ATOM 667 C CA . VAL A 1 94 ? 17.501 -2.997 -16.473 1.00 89.38 94 VAL A CA 1
ATOM 668 C C . VAL A 1 94 ? 18.079 -4.408 -16.554 1.00 89.38 94 VAL A C 1
ATOM 670 O O . VAL A 1 94 ? 17.334 -5.365 -16.761 1.00 89.38 94 VAL A O 1
ATOM 673 N N . PRO A 1 95 ? 19.405 -4.576 -16.427 1.00 88.62 95 PRO A N 1
ATOM 674 C CA . PRO A 1 95 ? 19.993 -5.900 -16.282 1.00 88.62 95 PRO A CA 1
ATOM 675 C C . PRO A 1 95 ? 19.638 -6.489 -14.907 1.00 88.62 95 PRO A C 1
ATOM 677 O O . PRO A 1 95 ? 19.927 -5.872 -13.883 1.00 88.62 95 PRO A O 1
ATOM 680 N N . ASP A 1 96 ? 19.077 -7.697 -14.878 1.00 86.12 96 ASP A N 1
ATOM 681 C CA . ASP A 1 96 ? 18.856 -8.479 -13.651 1.00 86.12 96 ASP A CA 1
ATOM 682 C C . ASP A 1 96 ? 19.231 -9.956 -13.876 1.00 86.12 96 ASP A C 1
ATOM 684 O O . ASP A 1 96 ? 19.466 -10.416 -14.997 1.00 86.12 96 ASP A O 1
ATOM 688 N N . ASN A 1 97 ? 19.334 -10.714 -12.791 1.00 86.06 97 ASN A N 1
ATOM 689 C CA . ASN A 1 97 ? 19.495 -12.155 -12.808 1.00 86.06 97 ASN A CA 1
ATOM 690 C C . ASN A 1 97 ? 18.200 -12.816 -13.278 1.00 86.06 97 ASN A C 1
ATOM 692 O O . ASN A 1 97 ? 17.178 -12.746 -12.600 1.00 86.06 97 ASN A O 1
ATOM 696 N N . GLY A 1 98 ? 18.276 -13.545 -14.382 1.00 89.00 98 GLY A N 1
ATOM 697 C CA . GLY A 1 98 ? 17.172 -14.348 -14.878 1.00 89.00 98 GLY A CA 1
ATOM 698 C C . GLY A 1 98 ? 17.664 -15.619 -15.547 1.00 89.00 98 GLY A C 1
ATOM 699 O O . GLY A 1 98 ? 18.730 -16.155 -15.225 1.00 89.00 98 GLY A O 1
ATOM 700 N N . TRP A 1 99 ? 16.860 -16.106 -16.483 1.00 92.69 99 TRP A N 1
ATOM 701 C CA . TRP A 1 99 ? 17.098 -17.353 -17.193 1.00 92.69 99 TRP A CA 1
ATOM 702 C C . TRP A 1 99 ? 17.049 -17.100 -18.693 1.00 92.69 99 TRP A C 1
ATOM 704 O O . TRP A 1 99 ? 16.149 -16.420 -19.182 1.00 92.69 99 TRP A O 1
ATOM 714 N N . CYS A 1 100 ? 18.001 -17.660 -19.432 1.00 93.31 100 CYS A N 1
ATOM 715 C CA . CYS A 1 100 ? 17.905 -17.761 -20.885 1.00 93.31 100 CYS A CA 1
ATOM 716 C C . CYS A 1 100 ? 17.543 -19.193 -21.292 1.00 93.31 100 CYS A C 1
ATOM 718 O O . CYS A 1 100 ? 17.697 -20.125 -20.503 1.00 93.31 100 CYS A O 1
ATOM 720 N N . HIS A 1 101 ? 17.045 -19.352 -22.522 1.00 92.94 101 HIS A N 1
ATOM 721 C CA . HIS A 1 101 ? 16.589 -20.636 -23.074 1.00 92.94 101 HIS A CA 1
ATOM 722 C C . HIS A 1 101 ? 15.475 -21.311 -22.241 1.00 92.94 101 HIS A C 1
ATOM 724 O O . HIS A 1 101 ? 15.433 -22.536 -22.112 1.00 92.94 101 HIS A O 1
ATOM 730 N N . ILE A 1 102 ? 14.570 -20.504 -21.667 1.00 94.06 102 ILE A N 1
ATOM 731 C CA . ILE A 1 102 ? 13.403 -20.980 -20.909 1.00 94.06 102 ILE A CA 1
ATOM 732 C C . ILE A 1 102 ? 12.569 -21.922 -21.788 1.00 94.06 102 ILE A C 1
ATOM 734 O O . ILE A 1 102 ? 12.324 -21.630 -22.956 1.00 94.06 102 ILE A O 1
ATOM 738 N N . GLY A 1 103 ? 12.140 -23.052 -21.222 1.00 95.06 103 GLY A N 1
ATOM 739 C CA . GLY A 1 103 ? 11.367 -24.069 -21.942 1.00 95.06 103 GLY A CA 1
ATOM 740 C C . GLY A 1 103 ? 12.213 -25.052 -22.758 1.00 95.06 103 GLY A C 1
ATOM 741 O O . GLY A 1 103 ? 11.651 -25.845 -23.507 1.00 95.06 103 GLY A O 1
ATOM 742 N N . THR A 1 104 ? 13.541 -25.023 -22.610 1.00 95.81 104 THR A N 1
ATOM 743 C CA . THR A 1 104 ? 14.464 -25.980 -23.240 1.00 95.81 104 THR A CA 1
ATOM 744 C C . THR A 1 104 ? 15.361 -26.656 -22.202 1.00 95.81 104 THR A C 1
ATOM 746 O O . THR A 1 104 ? 15.494 -26.193 -21.069 1.00 95.81 104 THR A O 1
ATOM 749 N N . ASP A 1 105 ? 16.028 -27.724 -22.621 1.00 96.06 105 ASP A N 1
ATOM 750 C CA . ASP A 1 105 ? 17.109 -28.416 -21.914 1.00 96.06 105 ASP A CA 1
ATOM 751 C C . ASP A 1 105 ? 18.379 -27.559 -21.723 1.00 96.06 105 ASP A C 1
ATOM 753 O O . ASP A 1 105 ? 19.232 -27.896 -20.905 1.00 96.06 105 ASP A O 1
ATOM 757 N N . TRP A 1 106 ? 18.483 -26.412 -22.405 1.00 94.62 106 TRP A N 1
ATOM 758 C CA . TRP A 1 106 ? 19.606 -25.467 -22.313 1.00 94.62 106 TRP A CA 1
ATOM 759 C C . TRP A 1 106 ? 19.361 -24.316 -21.331 1.00 94.62 106 TRP A C 1
ATOM 761 O O . TRP A 1 106 ? 20.103 -23.326 -21.336 1.00 94.62 106 TRP A O 1
ATOM 771 N N . ILE A 1 107 ? 18.313 -24.412 -20.505 1.00 96.50 107 ILE A N 1
ATOM 772 C CA . ILE A 1 107 ? 17.982 -23.376 -19.530 1.00 96.50 107 ILE A CA 1
ATOM 773 C C . ILE A 1 107 ? 19.155 -23.143 -18.571 1.00 96.50 107 ILE A C 1
ATOM 775 O O . ILE A 1 107 ? 19.672 -24.059 -17.931 1.00 96.50 107 ILE A O 1
ATOM 779 N N . ARG A 1 108 ? 19.596 -21.889 -18.463 1.00 93.94 108 ARG A N 1
ATOM 780 C CA . ARG A 1 108 ? 20.705 -21.513 -17.578 1.00 93.94 108 ARG A CA 1
ATOM 781 C C . ARG A 1 108 ? 20.533 -20.108 -17.035 1.00 93.94 108 ARG A C 1
ATOM 783 O O . ARG A 1 108 ? 19.888 -19.262 -17.660 1.00 93.94 108 ARG A O 1
ATOM 790 N N . ARG A 1 109 ? 21.153 -19.851 -15.882 1.00 92.75 109 ARG A N 1
ATOM 791 C CA . ARG A 1 109 ? 21.212 -18.504 -15.311 1.00 92.75 109 ARG A CA 1
ATOM 792 C C . ARG A 1 109 ? 22.024 -17.587 -16.223 1.00 92.75 109 ARG A C 1
ATOM 794 O O . ARG A 1 109 ? 23.065 -17.978 -16.759 1.00 92.75 109 ARG A O 1
ATOM 801 N N . ALA A 1 110 ? 21.536 -16.368 -16.388 1.00 92.69 110 ALA A N 1
ATOM 802 C CA . ALA A 1 110 ? 22.214 -15.309 -17.115 1.00 92.69 110 ALA A CA 1
ATOM 803 C C . ALA A 1 110 ? 21.747 -13.946 -16.601 1.00 92.69 110 ALA A C 1
ATOM 805 O O . ALA A 1 110 ? 20.669 -13.826 -16.016 1.00 92.69 110 ALA A O 1
ATOM 806 N N . THR A 1 111 ? 22.535 -12.910 -16.869 1.00 91.25 111 THR A N 1
ATOM 807 C CA . THR A 1 111 ? 22.018 -11.545 -16.826 1.00 91.25 111 THR A CA 1
ATOM 808 C C . THR A 1 111 ? 21.107 -11.346 -18.031 1.00 91.25 111 THR A C 1
ATOM 810 O O . THR A 1 111 ? 21.526 -11.572 -19.168 1.00 91.25 111 THR A O 1
ATOM 813 N N . VAL A 1 112 ? 19.865 -10.951 -17.781 1.00 91.44 112 VAL A N 1
ATOM 814 C CA . VAL A 1 112 ? 18.858 -10.679 -18.808 1.00 91.44 112 VAL A CA 1
ATOM 815 C C . VAL A 1 112 ? 18.327 -9.262 -18.634 1.00 91.44 112 VAL A C 1
ATOM 817 O O . VAL A 1 112 ? 18.376 -8.697 -17.542 1.00 91.44 112 VAL A O 1
ATOM 820 N N . ALA A 1 113 ? 17.856 -8.672 -19.726 1.00 90.62 113 ALA A N 1
ATOM 821 C CA . ALA A 1 113 ? 17.234 -7.359 -19.701 1.00 90.62 113 ALA A CA 1
ATOM 822 C C . ALA A 1 113 ? 15.766 -7.525 -19.276 1.00 90.62 113 ALA A C 1
ATOM 824 O O . ALA A 1 113 ? 15.001 -8.176 -19.988 1.00 90.62 113 ALA A O 1
ATOM 825 N N . VAL A 1 114 ? 15.390 -6.976 -18.119 1.00 87.19 114 VAL A N 1
ATOM 826 C CA . VAL A 1 114 ? 14.025 -7.047 -17.575 1.00 87.19 114 VAL A CA 1
ATOM 827 C C . VAL A 1 114 ? 13.361 -5.671 -17.602 1.00 87.19 114 VAL A C 1
ATOM 829 O O . VAL A 1 114 ? 14.025 -4.680 -17.274 1.00 87.19 114 VAL A O 1
ATOM 832 N N . PRO A 1 115 ? 12.089 -5.566 -18.025 1.00 87.25 115 PRO A N 1
ATOM 833 C CA . PRO A 1 115 ? 11.352 -4.316 -17.923 1.00 87.25 115 PRO A CA 1
ATOM 834 C C . PRO A 1 115 ? 11.187 -3.926 -16.451 1.00 87.25 115 PRO A C 1
ATOM 836 O O . PRO A 1 115 ? 11.006 -4.774 -15.579 1.00 87.25 115 PRO A O 1
ATOM 839 N N . VAL A 1 116 ? 11.268 -2.629 -16.174 1.00 82.56 116 VAL A N 1
ATOM 840 C CA . VAL A 1 116 ? 10.912 -2.070 -14.871 1.00 82.56 116 VAL A CA 1
ATOM 841 C C . VAL A 1 116 ? 9.398 -1.908 -14.848 1.00 82.56 116 VAL A C 1
ATOM 843 O O . VAL A 1 116 ? 8.862 -0.996 -15.475 1.00 82.56 116 VAL A O 1
ATOM 846 N N . GLU A 1 117 ? 8.721 -2.814 -14.152 1.00 75.38 117 GLU A N 1
ATOM 847 C CA . GLU A 1 117 ? 7.269 -2.791 -13.980 1.00 75.38 117 GLU A CA 1
ATOM 848 C C . GLU A 1 117 ? 6.869 -2.080 -12.677 1.00 75.38 117 GLU A C 1
ATOM 850 O O . GLU A 1 117 ? 7.611 -2.072 -11.686 1.00 75.38 117 GLU A O 1
ATOM 855 N N . ASP A 1 118 ? 5.681 -1.476 -12.704 1.00 73.38 118 ASP A N 1
ATOM 856 C CA . ASP A 1 118 ? 5.014 -0.860 -11.555 1.00 73.38 118 ASP A CA 1
ATOM 857 C C . ASP A 1 118 ? 3.522 -1.25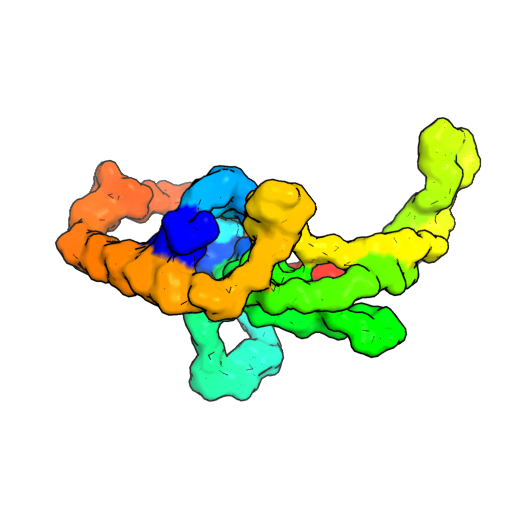4 -11.600 1.00 73.38 118 ASP A C 1
ATOM 859 O O . ASP A 1 118 ? 2.703 -0.568 -12.218 1.00 73.38 118 ASP A O 1
ATOM 863 N N . PRO A 1 119 ? 3.178 -2.436 -11.062 1.00 66.31 119 PRO A N 1
ATOM 864 C CA . PRO A 1 119 ? 1.904 -3.103 -11.340 1.00 66.31 119 PRO A CA 1
ATOM 865 C C . PRO A 1 119 ? 0.704 -2.544 -10.565 1.00 66.31 119 PRO A C 1
ATOM 867 O O . PRO A 1 119 ? -0.431 -2.908 -10.869 1.00 66.31 119 PRO A O 1
ATOM 870 N N . CYS A 1 120 ? 0.905 -1.637 -9.606 1.00 68.38 120 CYS A N 1
ATOM 871 C CA . CYS A 1 120 ? -0.183 -1.078 -8.795 1.00 68.38 120 CYS A CA 1
ATOM 872 C C . CYS A 1 120 ? -1.030 -0.023 -9.508 1.00 68.38 120 CYS A C 1
ATOM 874 O O . CYS A 1 120 ? -1.900 0.602 -8.889 1.00 68.38 120 CYS A O 1
ATOM 876 N N . ARG A 1 121 ? -0.745 0.256 -10.781 1.00 75.12 121 ARG A N 1
ATOM 877 C CA . ARG A 1 121 ? -1.319 1.411 -11.460 1.00 75.12 121 ARG A CA 1
ATOM 878 C C . ARG A 1 121 ? -2.746 1.132 -11.924 1.00 75.12 121 ARG A C 1
ATOM 880 O O . ARG A 1 121 ? -2.989 0.153 -12.632 1.00 75.12 121 ARG A O 1
ATOM 887 N N . PRO A 1 122 ? -3.717 1.994 -11.569 1.00 73.75 122 PRO A N 1
ATOM 888 C CA . PRO A 1 122 ? -5.053 1.873 -12.112 1.00 73.75 122 PRO A CA 1
ATOM 889 C C . PRO A 1 122 ? -5.036 2.152 -13.613 1.00 73.75 122 PRO A C 1
ATOM 891 O O . PRO A 1 122 ? -4.499 3.160 -14.077 1.00 73.75 122 PRO A O 1
ATOM 894 N N . VAL A 1 123 ? -5.655 1.240 -14.359 1.00 76.50 123 VAL A N 1
ATOM 895 C CA . VAL A 1 123 ? -5.781 1.314 -15.813 1.00 76.50 123 VAL A CA 1
ATOM 896 C C . VAL A 1 123 ? -7.208 1.720 -16.172 1.00 76.50 123 VAL A C 1
ATOM 898 O O . VAL A 1 123 ? -8.170 1.079 -15.745 1.00 76.50 123 VAL A O 1
ATOM 901 N N . LEU A 1 124 ? -7.352 2.772 -16.977 1.00 73.88 124 LEU A N 1
ATOM 902 C CA . LEU A 1 124 ? -8.620 3.212 -17.559 1.00 73.88 124 LEU A CA 1
ATOM 903 C C . LEU A 1 124 ? -8.510 3.140 -19.081 1.00 73.88 124 LEU A C 1
ATOM 905 O O . LEU A 1 124 ? -7.575 3.692 -19.650 1.00 73.88 124 LEU A O 1
ATOM 909 N N . ASP A 1 125 ? -9.436 2.439 -19.737 1.00 76.44 125 ASP A N 1
ATOM 910 C CA . ASP A 1 125 ? -9.447 2.259 -21.199 1.00 76.44 125 ASP A CA 1
ATOM 911 C C . ASP A 1 125 ? -8.100 1.770 -21.773 1.00 76.44 125 ASP A C 1
ATOM 913 O O . ASP A 1 125 ? -7.672 2.152 -22.860 1.00 76.44 125 ASP A O 1
ATOM 917 N N . GLY A 1 126 ? -7.406 0.911 -21.016 1.00 76.75 126 GLY A N 1
ATOM 918 C CA . GLY A 1 126 ? -6.101 0.365 -21.397 1.00 76.75 126 GLY A CA 1
ATOM 919 C C . GLY A 1 126 ? -4.922 1.325 -21.210 1.00 76.75 126 GLY A C 1
ATOM 920 O O . GLY A 1 126 ? -3.837 1.033 -21.706 1.00 76.75 126 GLY A O 1
ATOM 921 N N . GLN A 1 127 ? -5.106 2.460 -20.530 1.00 77.44 127 GLN A N 1
ATOM 922 C CA . GLN A 1 127 ? -4.050 3.424 -20.215 1.00 77.44 127 GLN A CA 1
ATOM 923 C C . GLN A 1 127 ? -3.823 3.523 -18.706 1.00 77.44 127 GLN A C 1
ATOM 925 O O . GLN A 1 127 ? -4.778 3.626 -17.936 1.00 77.44 127 GLN A O 1
ATOM 930 N N . GLU A 1 128 ? -2.556 3.514 -18.287 1.00 80.50 128 GLU A N 1
ATOM 931 C CA . GLU A 1 128 ? -2.182 3.843 -16.909 1.00 80.50 128 GLU A CA 1
ATOM 932 C C . GLU A 1 128 ? -2.591 5.285 -16.592 1.00 80.50 128 GLU A C 1
ATOM 934 O O . GLU A 1 128 ? -2.419 6.192 -17.411 1.00 80.50 128 GLU A O 1
ATOM 939 N N . VAL A 1 129 ? -3.133 5.502 -15.396 1.00 81.12 129 VAL A N 1
ATOM 940 C CA . VAL A 1 129 ? -3.594 6.821 -14.966 1.00 81.12 129 VAL A CA 1
ATOM 941 C C . VAL A 1 129 ? -2.654 7.390 -13.913 1.00 81.12 129 VAL A C 1
ATOM 943 O O . VAL A 1 129 ? -2.374 6.744 -12.905 1.00 81.12 129 VAL A O 1
ATOM 946 N N . ASP A 1 130 ? -2.216 8.631 -14.128 1.00 82.00 130 ASP A N 1
ATOM 947 C CA . ASP A 1 130 ? -1.484 9.402 -13.125 1.00 82.00 130 ASP A CA 1
ATOM 948 C C . ASP A 1 130 ? -2.368 9.649 -11.893 1.00 82.00 130 ASP A C 1
ATOM 950 O O . ASP A 1 130 ? -3.510 10.106 -12.003 1.00 82.00 130 ASP A O 1
ATOM 954 N N . VAL A 1 131 ? -1.826 9.348 -10.715 1.00 82.75 131 VAL A N 1
ATOM 955 C CA . VAL A 1 131 ? -2.485 9.542 -9.420 1.00 82.75 131 VAL A CA 1
ATOM 956 C C . VAL A 1 131 ? -2.531 11.020 -9.013 1.00 82.75 131 VAL A C 1
ATOM 958 O O . VAL A 1 131 ? -3.412 11.422 -8.257 1.00 82.75 131 VAL A O 1
ATOM 961 N N . THR A 1 132 ? -1.618 11.852 -9.525 1.00 86.94 132 THR A N 1
ATOM 962 C CA . THR A 1 132 ? -1.420 13.246 -9.086 1.00 86.94 132 THR A CA 1
ATOM 963 C C . THR A 1 132 ? -2.707 14.088 -9.110 1.00 86.94 132 THR A C 1
ATOM 965 O O . THR A 1 132 ? -2.996 14.752 -8.111 1.00 86.94 132 THR A O 1
ATOM 968 N N . PRO A 1 133 ? -3.551 14.040 -10.164 1.00 90.62 133 PRO A N 1
ATOM 969 C CA . PRO A 1 133 ? -4.816 14.780 -10.195 1.00 90.62 133 PRO A CA 1
ATOM 970 C C . PRO A 1 133 ? -5.853 14.299 -9.169 1.00 90.62 133 PRO A C 1
ATOM 972 O O . PRO A 1 133 ? -6.827 14.999 -8.905 1.00 90.62 133 PRO A O 1
ATOM 975 N N . TRP A 1 134 ? -5.667 13.105 -8.605 1.00 90.81 134 TRP A N 1
ATOM 976 C CA . TRP A 1 134 ? -6.615 12.438 -7.714 1.00 90.81 134 TRP A CA 1
ATOM 977 C C . TRP A 1 134 ? -6.192 12.448 -6.244 1.00 90.81 134 TRP A C 1
ATOM 979 O O . TRP A 1 134 ? -6.910 11.897 -5.409 1.00 90.81 134 TRP A O 1
ATOM 989 N N . VAL A 1 135 ? -5.074 13.101 -5.911 1.00 91.31 135 VAL A N 1
ATOM 990 C CA . VAL A 1 135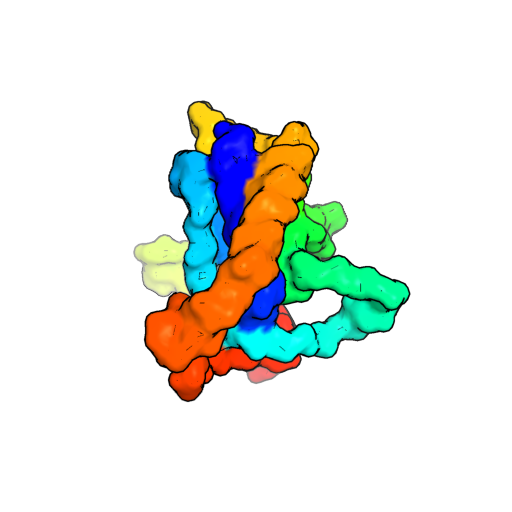 ? -4.627 13.293 -4.523 1.00 91.31 135 VAL A CA 1
ATOM 991 C C . VAL A 1 135 ? -5.737 13.870 -3.629 1.00 91.31 135 VAL A C 1
ATOM 993 O O . VAL A 1 135 ? -5.927 13.315 -2.550 1.00 91.31 135 VAL A O 1
ATOM 996 N N . PRO A 1 136 ? -6.535 14.881 -4.044 1.00 95.69 136 PRO A N 1
ATOM 997 C CA . PRO A 1 136 ? -7.642 15.368 -3.217 1.00 95.69 136 PRO A CA 1
ATOM 998 C C . PRO A 1 136 ? -8.660 14.274 -2.873 1.00 95.69 136 PRO A C 1
ATOM 1000 O O . PRO A 1 136 ? -9.005 14.104 -1.713 1.00 95.69 136 PRO A O 1
ATOM 1003 N N . ALA A 1 137 ? -9.062 13.455 -3.852 1.00 95.62 137 ALA A N 1
ATOM 1004 C CA . ALA A 1 137 ? -10.003 12.360 -3.617 1.00 95.62 137 ALA A CA 1
ATOM 1005 C C . ALA A 1 137 ? -9.431 11.302 -2.659 1.00 95.62 137 ALA A C 1
ATOM 1007 O O . ALA A 1 137 ? -10.173 10.726 -1.866 1.00 95.62 137 ALA A O 1
ATOM 1008 N N . LEU A 1 138 ? -8.121 11.044 -2.732 1.00 92.56 138 LEU A N 1
ATOM 1009 C CA . LEU A 1 138 ? -7.425 10.142 -1.818 1.00 92.56 138 LEU A CA 1
ATOM 1010 C C . LEU A 1 138 ? -7.435 10.680 -0.383 1.00 92.56 138 LEU A C 1
ATOM 1012 O O . LEU A 1 138 ? -7.783 9.936 0.529 1.00 92.56 138 LEU A O 1
ATOM 1016 N N . VAL A 1 139 ? -7.115 11.960 -0.191 1.00 94.19 139 VAL A N 1
ATOM 1017 C CA . VAL A 1 139 ? -7.165 12.616 1.127 1.00 94.19 139 VAL A CA 1
ATOM 1018 C C . VAL A 1 139 ? -8.593 12.607 1.679 1.00 94.19 139 VAL A C 1
ATOM 1020 O O . VAL A 1 139 ? -8.807 12.119 2.782 1.00 94.19 139 VAL A O 1
ATOM 1023 N N . ASP A 1 140 ? -9.587 13.000 0.878 1.00 97.81 140 ASP A N 1
ATOM 1024 C CA . ASP A 1 140 ? -11.000 12.988 1.282 1.00 97.81 140 ASP A CA 1
ATOM 1025 C C . ASP A 1 140 ? -11.473 11.589 1.710 1.00 97.81 140 ASP A C 1
ATOM 1027 O O . ASP A 1 140 ? -12.282 11.426 2.623 1.00 97.81 140 ASP A O 1
ATOM 1031 N N . GLY A 1 141 ? -11.003 10.553 1.013 1.00 97.25 141 GLY A N 1
ATOM 1032 C CA . GLY A 1 141 ? -11.310 9.163 1.329 1.00 97.25 141 GLY A CA 1
ATOM 1033 C C . GLY A 1 141 ? -10.667 8.683 2.624 1.00 97.25 141 GLY A C 1
ATOM 1034 O O . GLY A 1 141 ? -11.314 7.986 3.406 1.00 97.25 141 GLY A O 1
ATOM 1035 N N . HIS A 1 142 ? -9.409 9.065 2.837 1.00 95.44 142 HIS A N 1
ATOM 1036 C CA . HIS A 1 142 ? -8.667 8.785 4.058 1.00 95.44 142 HIS A CA 1
ATOM 1037 C C . HIS A 1 142 ? -9.330 9.446 5.267 1.00 95.44 142 HIS A C 1
ATOM 1039 O O . HIS A 1 142 ? -9.652 8.765 6.239 1.00 95.44 142 HIS A O 1
ATOM 1045 N N . ASP A 1 143 ? -9.610 10.744 5.179 1.00 96.88 143 ASP A N 1
ATOM 1046 C CA . ASP A 1 143 ? -10.168 11.518 6.285 1.00 96.88 143 ASP A CA 1
ATOM 1047 C C . ASP A 1 143 ? -11.573 11.026 6.647 1.00 96.88 143 ASP A C 1
ATOM 1049 O O . ASP A 1 143 ? -11.850 10.760 7.817 1.00 96.88 143 ASP A O 1
ATOM 1053 N N . ALA A 1 144 ? -12.425 10.766 5.648 1.00 98.25 144 ALA A N 1
ATOM 1054 C CA . ALA A 1 144 ? -13.751 10.197 5.881 1.00 98.25 144 ALA A CA 1
ATOM 1055 C C . ALA A 1 144 ? -13.692 8.812 6.548 1.00 98.25 144 ALA A C 1
ATOM 1057 O O . ALA A 1 144 ? -14.518 8.497 7.406 1.00 98.25 144 ALA A O 1
ATOM 1058 N N . ALA A 1 145 ? -12.729 7.965 6.168 1.00 97.19 145 ALA A N 1
ATOM 1059 C CA . ALA A 1 145 ? -12.543 6.676 6.824 1.00 97.19 145 ALA A CA 1
ATOM 1060 C C . ALA A 1 145 ? -12.049 6.855 8.262 1.00 97.19 145 ALA A C 1
ATOM 1062 O O . ALA A 1 145 ? -12.557 6.181 9.158 1.00 97.19 145 ALA A O 1
ATOM 1063 N N . MET A 1 146 ? -11.128 7.790 8.506 1.00 96.00 146 MET A N 1
ATOM 1064 C CA . MET A 1 146 ? -10.640 8.040 9.856 1.00 96.00 146 MET A CA 1
ATOM 1065 C C . MET A 1 146 ? -11.709 8.588 10.795 1.00 96.00 146 MET A C 1
ATOM 1067 O O . MET A 1 146 ? -11.791 8.143 11.940 1.00 96.00 146 MET A O 1
ATOM 1071 N N . GLU A 1 147 ? -12.568 9.485 10.318 1.00 97.81 147 GLU A N 1
ATOM 1072 C CA . GLU A 1 147 ? -13.718 9.969 11.082 1.00 97.81 147 GLU A CA 1
ATOM 1073 C C . GLU A 1 147 ? -14.628 8.814 11.521 1.00 97.81 147 GLU A C 1
ATOM 1075 O O . GLU A 1 147 ? -14.998 8.730 12.693 1.00 97.81 147 GLU A O 1
ATOM 1080 N N . VAL A 1 148 ? -14.935 7.881 10.612 1.00 97.12 148 VAL A N 1
ATOM 1081 C CA . VAL A 1 148 ? -15.744 6.687 10.910 1.00 97.12 148 VAL A CA 1
ATOM 1082 C C . VAL A 1 148 ? -15.035 5.774 11.912 1.00 97.12 148 VAL A C 1
ATOM 1084 O O . VAL A 1 148 ? -15.655 5.321 12.876 1.00 97.12 148 VAL A O 1
ATOM 1087 N N . LEU A 1 149 ? -13.739 5.519 11.722 1.00 96.00 149 LEU A N 1
ATOM 1088 C CA . LEU A 1 149 ? -12.944 4.672 12.615 1.00 96.00 149 LEU A CA 1
ATOM 1089 C C . LEU A 1 149 ? -12.902 5.240 14.043 1.00 96.00 149 LEU A C 1
ATOM 1091 O O . LEU A 1 149 ? -13.074 4.498 15.009 1.00 96.00 149 LEU A O 1
ATOM 1095 N N . ILE A 1 150 ? -12.741 6.558 14.187 1.00 96.69 150 ILE A N 1
ATOM 1096 C CA . ILE A 1 150 ? -12.742 7.242 15.487 1.00 96.69 150 ILE A CA 1
ATOM 1097 C C . ILE A 1 150 ? -14.142 7.226 16.109 1.00 96.69 150 ILE A C 1
ATOM 1099 O O . ILE A 1 150 ? -14.287 6.867 17.280 1.00 96.69 150 ILE A O 1
ATOM 1103 N N . ALA A 1 151 ? -15.175 7.581 15.339 1.00 98.12 151 ALA A N 1
ATOM 1104 C CA . ALA A 1 151 ? -16.553 7.661 15.824 1.00 98.12 151 ALA A CA 1
ATOM 1105 C C . ALA A 1 151 ? -17.091 6.310 16.319 1.00 98.12 151 ALA A C 1
ATOM 1107 O O . ALA A 1 151 ? -17.925 6.269 17.223 1.00 98.12 151 ALA A O 1
ATOM 1108 N N . HIS A 1 152 ? -16.598 5.207 15.753 1.00 96.69 152 HIS A N 1
ATOM 1109 C CA . HIS A 1 152 ? -17.042 3.855 16.077 1.00 96.69 152 HIS A CA 1
ATOM 1110 C C . HIS A 1 152 ? -15.987 3.017 16.811 1.00 96.69 152 HIS A C 1
ATOM 1112 O O . HIS A 1 152 ? -16.145 1.798 16.875 1.00 96.69 152 HIS A O 1
ATOM 1118 N N . ARG A 1 153 ? -14.945 3.634 17.403 1.00 95.56 153 ARG A N 1
ATOM 1119 C CA . ARG A 1 153 ? -13.806 2.901 17.995 1.00 95.56 153 ARG A CA 1
ATOM 1120 C C . ARG A 1 153 ? -14.243 1.775 18.932 1.00 95.56 153 ARG A C 1
ATOM 1122 O O . ARG A 1 153 ? -13.762 0.661 18.793 1.00 95.56 153 ARG A O 1
ATOM 1129 N N . ASP A 1 154 ? -15.190 2.048 19.830 1.00 96.50 154 ASP A N 1
ATOM 1130 C CA . ASP A 1 154 ? -15.564 1.106 20.887 1.00 96.50 154 ASP A CA 1
ATOM 1131 C C . ASP A 1 154 ? -16.274 -0.128 20.307 1.00 96.50 154 ASP A C 1
ATOM 1133 O O . ASP A 1 154 ? -16.051 -1.242 20.770 1.00 96.50 154 ASP A O 1
ATOM 1137 N N . ALA A 1 155 ? -17.078 0.058 19.253 1.00 96.31 155 ALA A N 1
ATOM 1138 C CA . ALA A 1 155 ? -17.730 -1.037 18.535 1.00 96.31 155 ALA A CA 1
ATOM 1139 C C . ALA A 1 155 ? -16.736 -1.821 17.666 1.00 96.31 155 ALA A C 1
ATOM 1141 O O . ALA A 1 155 ? -16.836 -3.039 17.549 1.00 96.31 155 ALA A O 1
ATOM 1142 N N . LEU A 1 156 ? -15.761 -1.133 17.067 1.00 94.56 156 LEU A N 1
ATOM 1143 C CA . LEU A 1 156 ? -14.715 -1.763 16.266 1.00 94.56 156 LEU A CA 1
ATOM 1144 C C . LEU A 1 156 ? -13.795 -2.647 17.122 1.00 94.56 156 LEU A C 1
ATOM 1146 O O . LEU A 1 156 ? -13.420 -3.729 16.676 1.00 94.56 156 LEU A O 1
ATOM 1150 N N . THR A 1 157 ? -13.463 -2.205 18.340 1.00 93.19 157 THR A N 1
ATOM 1151 C CA . THR A 1 157 ? -12.562 -2.896 19.282 1.00 93.19 157 THR A CA 1
ATOM 1152 C C . THR A 1 157 ? -13.278 -3.769 20.314 1.00 93.19 157 THR A C 1
ATOM 1154 O O . THR A 1 157 ? -12.644 -4.216 21.270 1.00 93.19 157 THR A O 1
ATOM 1157 N N . ALA A 1 158 ? -14.591 -3.970 20.181 1.00 95.25 158 ALA A N 1
ATOM 1158 C CA . ALA A 1 158 ? -15.331 -4.901 21.027 1.00 95.25 158 ALA A CA 1
ATOM 1159 C C . ALA A 1 158 ? -14.775 -6.331 20.882 1.00 95.25 158 ALA A C 1
ATOM 1161 O O . ALA A 1 158 ? -14.112 -6.648 19.895 1.00 95.25 158 ALA A O 1
ATOM 1162 N N . GLU A 1 159 ? -15.053 -7.204 21.851 1.00 92.06 159 GLU A N 1
ATOM 1163 C CA . GLU A 1 159 ? -14.568 -8.594 21.845 1.00 92.06 159 GLU A CA 1
ATOM 1164 C C . GLU A 1 159 ? -15.042 -9.383 20.609 1.00 92.06 159 GLU A C 1
ATOM 1166 O O . GLU A 1 159 ? -14.307 -10.214 20.083 1.00 92.06 159 GLU A O 1
ATOM 1171 N N . ASP A 1 160 ? -16.238 -9.073 20.107 1.00 91.69 160 ASP A N 1
ATOM 1172 C CA . ASP A 1 160 ? -16.830 -9.582 18.864 1.00 91.69 160 A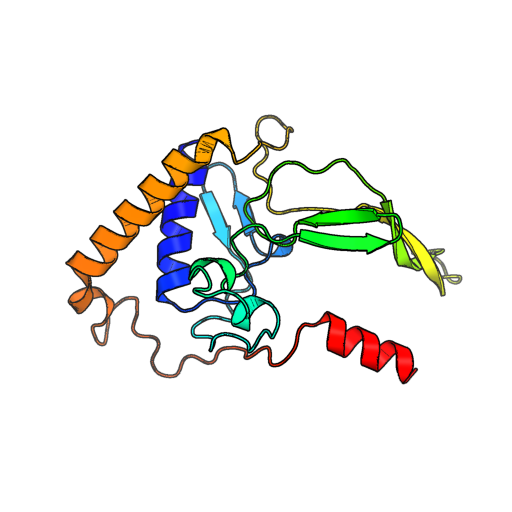SP A CA 1
ATOM 1173 C C . ASP A 1 160 ? -16.760 -8.571 17.701 1.00 91.69 160 ASP A C 1
ATOM 1175 O O . ASP A 1 160 ? -17.390 -8.753 16.656 1.00 91.69 160 ASP A O 1
ATOM 1179 N N . GLY A 1 161 ? -15.995 -7.492 17.880 1.00 92.81 161 GLY A N 1
ATOM 1180 C CA . GLY A 1 161 ? -15.830 -6.419 16.912 1.00 92.81 161 GLY A CA 1
ATOM 1181 C C . GLY A 1 161 ? -14.921 -6.799 15.734 1.00 92.81 161 GLY A C 1
ATOM 1182 O O . GLY A 1 161 ? -14.098 -7.712 15.822 1.00 92.81 161 GLY A O 1
ATOM 1183 N N . PRO A 1 162 ? -15.009 -6.072 14.608 1.00 91.38 162 PRO A N 1
ATOM 1184 C CA . PRO A 1 162 ? -14.219 -6.350 13.406 1.00 91.38 162 PRO A CA 1
ATOM 1185 C C . PRO A 1 162 ? -12.703 -6.177 13.585 1.00 91.38 162 PRO A C 1
ATOM 1187 O O . PRO A 1 162 ? -11.952 -6.653 12.738 1.00 91.38 162 PRO A O 1
ATOM 1190 N N . LEU A 1 163 ? -12.244 -5.504 14.648 1.00 90.19 163 LEU A N 1
ATOM 1191 C CA . LEU A 1 163 ? -10.821 -5.353 14.969 1.00 90.19 163 LEU A CA 1
ATOM 1192 C C . LEU A 1 163 ? -10.358 -6.277 16.110 1.00 90.19 163 LEU A C 1
ATOM 1194 O O . LEU A 1 163 ? -9.278 -6.075 16.670 1.00 90.19 163 LEU A O 1
ATOM 1198 N N . ALA A 1 164 ? -11.143 -7.298 16.462 1.00 90.06 164 ALA A N 1
ATOM 1199 C CA . ALA A 1 164 ? -10.767 -8.307 17.447 1.00 90.06 164 ALA A CA 1
ATOM 1200 C C . ALA A 1 164 ? -9.724 -9.294 16.877 1.00 90.06 164 ALA A C 1
ATOM 1202 O O . ALA A 1 164 ? -10.027 -10.433 16.528 1.00 90.06 164 ALA A O 1
ATOM 1203 N N . PHE A 1 165 ? -8.463 -8.862 16.782 1.00 88.94 165 PHE A N 1
ATOM 1204 C CA . PHE A 1 165 ? -7.342 -9.658 16.249 1.00 88.94 165 PHE A CA 1
ATOM 1205 C C . PHE A 1 165 ? -6.561 -10.440 17.321 1.00 88.94 165 PHE A C 1
ATOM 1207 O O . PHE A 1 165 ? -5.373 -10.731 17.164 1.00 88.94 165 PHE A O 1
ATOM 1214 N N . THR A 1 166 ? -7.189 -10.778 18.448 1.00 86.44 166 THR A N 1
ATOM 1215 C CA . THR A 1 166 ? -6.508 -11.466 19.553 1.00 86.44 166 THR A CA 1
ATOM 1216 C C . THR A 1 166 ? -5.948 -12.819 19.107 1.00 86.44 166 THR A C 1
ATOM 1218 O O . THR A 1 166 ? -6.684 -13.706 18.688 1.00 86.44 166 THR A O 1
ATOM 1221 N N . GLY A 1 167 ? -4.626 -12.987 19.220 1.00 87.25 167 GLY A N 1
ATOM 1222 C CA . GLY A 1 167 ? -3.935 -14.220 18.830 1.00 87.25 167 GLY A CA 1
ATOM 1223 C C . GLY A 1 167 ? -3.659 -14.360 17.328 1.00 87.25 167 GLY A C 1
ATOM 1224 O O . GLY A 1 167 ? -3.190 -15.419 16.910 1.00 87.25 167 GLY A O 1
ATOM 1225 N N . ALA A 1 168 ? -3.914 -13.322 16.523 1.00 89.81 168 ALA A N 1
ATOM 1226 C CA . ALA A 1 168 ? -3.521 -13.308 15.119 1.00 89.81 168 ALA A CA 1
ATOM 1227 C C . ALA A 1 168 ? -1.996 -13.450 14.979 1.00 89.81 168 ALA A C 1
ATOM 1229 O O . ALA A 1 168 ? -1.222 -12.799 15.685 1.00 89.81 168 ALA A O 1
ATOM 1230 N N . LEU A 1 169 ? -1.568 -14.320 14.064 1.00 92.38 169 LEU A N 1
ATOM 1231 C CA . LEU A 1 169 ? -0.163 -14.498 13.718 1.00 92.38 169 LEU A CA 1
ATOM 1232 C C . LEU A 1 169 ? 0.150 -13.654 12.487 1.00 92.38 169 LEU A C 1
ATOM 1234 O O . LEU A 1 169 ? -0.464 -13.844 11.439 1.00 92.38 169 LEU A O 1
ATOM 1238 N N . CYS A 1 170 ? 1.128 -12.763 12.619 1.00 91.38 170 CYS A N 1
ATOM 1239 C CA . CYS A 1 170 ? 1.597 -11.907 11.536 1.00 91.38 170 CYS A CA 1
ATOM 1240 C C . CYS A 1 170 ? 3.091 -12.113 11.295 1.00 91.38 170 CYS A C 1
ATOM 1242 O O . CYS A 1 170 ? 3.859 -12.465 12.198 1.00 91.38 170 CYS A O 1
ATOM 1244 N N . ARG A 1 171 ? 3.501 -11.916 10.047 1.00 91.44 171 ARG A N 1
ATOM 1245 C CA . ARG A 1 171 ? 4.881 -12.007 9.599 1.00 91.44 171 ARG A CA 1
ATOM 1246 C C . ARG A 1 171 ? 5.634 -10.748 10.012 1.00 91.44 171 ARG A C 1
ATOM 1248 O O . ARG A 1 171 ? 5.209 -9.627 9.757 1.00 91.44 171 ARG A O 1
ATOM 1255 N N . HIS A 1 172 ? 6.810 -10.947 10.599 1.00 87.56 172 HIS A N 1
ATOM 1256 C CA . HIS A 1 172 ? 7.760 -9.872 10.850 1.00 87.56 172 HIS A CA 1
ATOM 1257 C C . HIS A 1 172 ? 8.905 -9.932 9.834 1.00 87.56 172 HIS A C 1
ATOM 1259 O O . HIS A 1 172 ? 9.688 -10.885 9.816 1.00 87.56 172 HIS A O 1
ATOM 1265 N N . VAL A 1 173 ? 9.016 -8.902 8.994 1.00 84.12 173 VAL A N 1
ATOM 1266 C CA . VAL A 1 173 ? 10.124 -8.737 8.045 1.00 84.12 173 VAL A CA 1
ATOM 1267 C C . VAL A 1 173 ? 11.241 -7.942 8.724 1.00 84.12 173 VAL A C 1
ATOM 1269 O O . VAL A 1 173 ? 11.220 -6.717 8.765 1.00 84.12 173 VAL A O 1
ATOM 1272 N N . ALA A 1 174 ? 12.222 -8.652 9.285 1.00 81.62 174 ALA A N 1
ATOM 1273 C CA . ALA A 1 174 ? 13.298 -8.040 10.072 1.00 81.62 174 ALA A CA 1
ATOM 1274 C C . ALA A 1 174 ? 14.297 -7.217 9.234 1.00 81.62 174 ALA A C 1
ATOM 1276 O O . ALA A 1 174 ? 14.920 -6.288 9.742 1.00 81.62 174 ALA A O 1
ATOM 1277 N N . LEU A 1 175 ? 14.480 -7.571 7.958 1.00 77.50 175 LEU A N 1
ATOM 1278 C CA . LEU A 1 175 ? 15.338 -6.864 7.006 1.00 77.50 175 LEU A CA 1
ATOM 1279 C C . LEU A 1 175 ? 14.688 -6.870 5.617 1.00 77.50 175 LEU A C 1
ATOM 1281 O O . LEU A 1 175 ? 14.019 -7.849 5.279 1.00 77.50 175 LEU A O 1
ATOM 1285 N N . PRO A 1 176 ? 14.952 -5.854 4.772 1.00 79.31 176 PRO A N 1
ATOM 1286 C CA . PRO A 1 176 ? 14.494 -5.858 3.387 1.00 79.31 176 PRO A CA 1
ATOM 1287 C C . PRO A 1 176 ? 14.940 -7.122 2.643 1.00 79.31 176 PRO A C 1
ATOM 1289 O O . PRO A 1 176 ? 16.103 -7.524 2.748 1.00 79.31 176 PRO A O 1
ATOM 1292 N N . THR A 1 177 ? 14.051 -7.704 1.835 1.00 82.06 177 THR A N 1
ATOM 1293 C CA . THR A 1 177 ? 14.296 -8.930 1.049 1.00 82.06 177 THR A CA 1
ATOM 1294 C C . THR A 1 177 ? 15.584 -8.862 0.221 1.00 82.06 177 THR A C 1
ATOM 1296 O O . THR A 1 177 ? 16.332 -9.838 0.136 1.00 82.06 177 THR A O 1
ATOM 1299 N N . GLU A 1 178 ? 15.910 -7.688 -0.323 1.00 78.88 178 GLU A N 1
ATOM 1300 C CA . GLU A 1 178 ? 17.138 -7.460 -1.092 1.00 78.88 178 GLU A CA 1
ATOM 1301 C C . GLU A 1 178 ? 18.420 -7.693 -0.268 1.00 78.88 178 GLU A C 1
ATOM 1303 O O . GLU A 1 178 ? 19.420 -8.184 -0.796 1.00 78.88 178 GLU A O 1
ATOM 1308 N N . SER A 1 179 ? 18.401 -7.422 1.040 1.00 83.25 179 SER A N 1
ATOM 1309 C CA . SER A 1 179 ? 19.535 -7.701 1.932 1.00 83.25 179 SER A CA 1
ATOM 1310 C C . SER A 1 179 ? 19.817 -9.201 2.015 1.00 83.25 179 SER A C 1
ATOM 1312 O O . SER A 1 179 ? 20.969 -9.626 1.888 1.00 83.25 179 SER A O 1
ATOM 1314 N N . TYR A 1 180 ? 18.768 -10.018 2.156 1.00 84.06 180 TYR A N 1
ATOM 1315 C CA . TYR A 1 180 ? 18.893 -11.476 2.147 1.00 84.06 180 TYR A CA 1
ATOM 1316 C C . TYR A 1 180 ? 19.309 -12.001 0.771 1.00 84.06 180 TYR A C 1
ATOM 1318 O O . TYR A 1 180 ? 20.202 -12.845 0.686 1.00 84.06 180 TYR A O 1
ATOM 1326 N N . ARG A 1 181 ? 18.735 -11.460 -0.314 1.00 82.69 181 ARG A N 1
ATOM 1327 C CA . ARG A 1 181 ? 19.117 -11.814 -1.690 1.00 82.69 181 ARG A CA 1
ATOM 1328 C C . ARG A 1 181 ? 20.612 -11.594 -1.924 1.00 82.69 181 ARG A C 1
ATOM 1330 O O . ARG A 1 181 ? 21.293 -12.491 -2.415 1.00 82.69 181 ARG A O 1
ATOM 1337 N N . ARG A 1 182 ? 21.146 -10.433 -1.529 1.00 81.06 182 ARG A N 1
ATOM 1338 C CA . ARG A 1 182 ? 22.578 -10.110 -1.660 1.00 81.06 182 ARG A CA 1
ATOM 1339 C C . ARG A 1 182 ? 23.471 -11.036 -0.850 1.00 81.06 182 ARG A C 1
ATOM 1341 O O . ARG A 1 182 ? 24.546 -11.397 -1.325 1.00 81.06 182 ARG A O 1
ATOM 1348 N N . LEU A 1 183 ? 23.044 -11.410 0.354 1.00 85.06 183 LEU A N 1
ATOM 1349 C CA . LEU A 1 183 ? 23.777 -12.365 1.177 1.00 85.06 183 LEU A CA 1
ATOM 1350 C C . LEU A 1 183 ? 23.839 -13.737 0.492 1.00 85.06 183 LEU A C 1
ATOM 1352 O O . LEU A 1 183 ? 24.924 -14.289 0.353 1.00 85.06 183 LEU A O 1
ATOM 1356 N N . LEU A 1 184 ? 22.707 -14.240 -0.009 1.00 81.81 184 LEU A N 1
ATOM 1357 C CA . LEU A 1 184 ? 22.642 -15.523 -0.716 1.00 81.81 184 LEU A CA 1
ATOM 1358 C C . LEU A 1 184 ? 23.505 -15.541 -1.982 1.00 81.81 184 LEU A C 1
ATOM 1360 O O . LEU A 1 184 ? 24.210 -16.514 -2.213 1.00 81.81 184 LEU A O 1
ATOM 1364 N N . VAL A 1 185 ? 23.499 -14.462 -2.770 1.00 77.12 185 VAL A N 1
ATOM 1365 C CA . VAL A 1 185 ? 24.338 -14.356 -3.978 1.00 77.12 185 VAL A CA 1
ATOM 1366 C C . VAL A 1 185 ? 25.831 -14.339 -3.643 1.00 77.12 185 VAL A C 1
ATOM 1368 O O . VAL A 1 185 ? 26.623 -14.849 -4.420 1.00 77.12 185 VAL A O 1
ATOM 1371 N N . ARG A 1 186 ? 26.236 -13.756 -2.507 1.00 71.62 186 ARG A N 1
ATOM 1372 C CA . ARG A 1 186 ? 27.648 -13.737 -2.081 1.00 71.62 186 ARG A CA 1
ATOM 1373 C C . ARG A 1 186 ? 28.132 -15.058 -1.487 1.00 71.62 186 ARG A C 1
ATOM 1375 O O . ARG A 1 186 ? 29.337 -15.276 -1.442 1.00 71.62 186 ARG A O 1
ATOM 1382 N N . LEU A 1 187 ? 27.219 -15.864 -0.950 1.00 69.94 187 LEU A N 1
ATOM 1383 C CA . LEU A 1 187 ? 27.528 -17.148 -0.318 1.00 69.94 187 LEU A CA 1
ATOM 1384 C C . LEU A 1 187 ? 27.457 -18.335 -1.296 1.00 69.94 187 LEU A C 1
ATOM 1386 O O . LEU A 1 187 ? 27.844 -19.437 -0.910 1.00 69.94 187 LEU A O 1
ATOM 1390 N N . ALA A 1 188 ? 26.953 -18.117 -2.513 1.00 55.97 188 ALA A N 1
ATOM 1391 C CA . ALA A 1 188 ? 26.890 -19.090 -3.604 1.00 55.97 188 ALA A CA 1
ATOM 1392 C C . ALA A 1 188 ? 28.086 -18.940 -4.554 1.00 55.97 188 ALA A C 1
ATOM 1394 O O . ALA A 1 188 ? 28.521 -19.981 -5.093 1.00 55.97 188 ALA A O 1
#

Radius of gyration: 19.1 Å; chains: 1; bounding box: 45×44×45 Å

InterPro domains:
  IPR025410 Lantibiotic biosynthesis protein, dehydration domain [PF13575] (2-185)

Sequence (188 aa):
MEAFHRRLGGLAAVLDLLGANDVHSDNLIAAGAAPVVVDLECLFGLPAASPALDRLEATPALLTTGLLPFLVPLPGGIWRNMGCLGPVLPAATVPDNGWCHIGTDWIRRATVAVPVEDPCRPVLDGQEVDVTPWVPALVDGHDAAMEVLIAHRDALTAEDGPLAFTGALCRHVALPTESYRRLLVRLA

pLDDT: mean 84.69, std 10.34, range [55.22, 98.25]

Organism: NCBI:txid171437

Foldseek 3Di:
DLLQLLQLLLVLLVQLVQLAAPQWLVQWDQPPSHIDGPDRLRTNEDQAPDPVQVPPPHRDSSVRNLQDWDWDAAPPRDIATGHLADFDGDKDWHWDWDWPPPPDPPIDIDTDTHIRDRNNFHDDPNDGDHCVVNVVSSNNSNVVSNVVCVVCVCQCCPCPHVVNCVPPRHDHDNDPPVVVVVVVVVVD